Protein AF-A0AAD8CAB3-F1 (afdb_monomer)

Nearest PDB structures (foldseek):
  5cxl-assembly2_B  TM=5.257E-01  e=5.555E+00  Bordetella pertussis Tohama I
  7usl-assembly1_C  TM=2.494E-01  e=9.196E-01  Bordetella pertussis

Organism: Biomphalaria pfeifferi (NCBI:txid112525)

Solvent-accessible surface area (backbone atoms only — not comparable to full-atom values): 9818 Å² total; per-residue (Å²): 144,86,81,69,74,50,71,47,71,60,69,94,72,94,69,89,81,74,92,69,94,78,94,85,92,85,88,88,88,91,77,96,71,87,78,74,88,71,88,72,83,86,81,86,71,64,72,45,78,48,80,45,63,75,43,46,40,39,40,43,39,52,67,30,39,39,37,39,41,35,36,51,24,42,39,40,40,41,36,36,53,21,44,36,40,40,40,35,34,54,23,43,37,40,40,39,33,33,53,23,43,40,40,39,40,36,35,54,25,43,38,40,41,41,34,33,54,22,44,38,40,40,39,34,34,55,24,43,36,41,38,40,35,34,53,22,45,36,40,41,40,38,41,58,27,44,37,41,38,40,37,32,52,24,47,38,39,41,37,24,82,60,32,55,45,41,78,50,74,43,82,50,49,79,48,76,59,56,62,62,86,59,133

Structure (mmCIF, N/CA/C/O backbone):
data_AF-A0AAD8CAB3-F1
#
_entry.id   AF-A0AAD8CAB3-F1
#
loop_
_atom_site.group_PDB
_atom_site.id
_atom_site.type_symbol
_atom_site.label_atom_id
_atom_site.label_alt_id
_atom_site.label_comp_id
_atom_site.label_asym_id
_atom_site.label_entity_id
_atom_site.label_seq_id
_atom_site.pdbx_PDB_ins_code
_atom_site.Cartn_x
_atom_site.Cartn_y
_atom_site.Cartn_z
_atom_site.occupancy
_atom_site.B_iso_or_equiv
_atom_site.auth_seq_id
_atom_site.auth_comp_id
_atom_site.auth_asym_id
_atom_site.auth_atom_id
_atom_site.pdbx_PDB_model_num
ATOM 1 N N . MET A 1 1 ? 30.629 -0.621 6.895 1.00 29.33 1 MET A N 1
ATOM 2 C CA . MET A 1 1 ? 30.670 -0.346 5.445 1.00 29.33 1 MET A CA 1
ATOM 3 C C . MET A 1 1 ? 29.428 -0.968 4.824 1.00 29.33 1 MET A C 1
ATOM 5 O O . MET A 1 1 ? 29.497 -2.106 4.412 1.00 29.33 1 MET A O 1
ATOM 9 N N . PHE A 1 2 ? 28.280 -0.288 4.853 1.00 32.62 2 PHE A N 1
ATOM 10 C CA . PHE A 1 2 ? 27.072 -0.737 4.149 1.00 32.62 2 PHE A CA 1
ATOM 11 C C . PHE A 1 2 ? 26.225 0.487 3.809 1.00 32.62 2 PHE A C 1
ATOM 13 O O . PHE A 1 2 ? 25.630 1.094 4.692 1.00 32.62 2 PHE A O 1
ATOM 20 N N . ALA A 1 3 ? 26.233 0.864 2.536 1.00 29.55 3 ALA A N 1
ATOM 21 C CA . ALA A 1 3 ? 25.241 1.740 1.929 1.00 29.55 3 ALA A CA 1
ATOM 22 C C . ALA A 1 3 ? 25.290 1.492 0.416 1.00 29.55 3 ALA A C 1
ATOM 24 O O . ALA A 1 3 ? 25.923 2.238 -0.324 1.00 29.55 3 ALA A O 1
ATOM 25 N N . CYS A 1 4 ? 24.678 0.398 -0.040 1.00 33.03 4 CYS A N 1
ATOM 26 C CA . CYS A 1 4 ? 24.255 0.307 -1.431 1.00 33.03 4 CYS A CA 1
ATOM 27 C C . CYS A 1 4 ? 22.811 0.815 -1.451 1.00 33.03 4 CYS A C 1
ATOM 29 O O . CYS A 1 4 ? 21.886 0.089 -1.103 1.00 33.03 4 CYS A O 1
ATOM 31 N N . ILE A 1 5 ? 22.639 2.110 -1.713 1.00 40.91 5 ILE A N 1
ATOM 32 C CA . ILE A 1 5 ? 21.331 2.680 -2.032 1.00 40.91 5 ILE A CA 1
ATOM 33 C C . ILE A 1 5 ? 21.137 2.380 -3.515 1.00 40.91 5 ILE A C 1
ATOM 35 O O . ILE A 1 5 ? 21.689 3.079 -4.362 1.00 40.91 5 ILE A O 1
ATOM 39 N N . SER A 1 6 ? 20.419 1.308 -3.843 1.00 49.91 6 SER A N 1
ATOM 40 C CA . SER A 1 6 ? 19.978 1.095 -5.219 1.00 49.91 6 SER A CA 1
ATOM 41 C C . SER A 1 6 ? 18.854 2.091 -5.484 1.00 49.91 6 SER A C 1
ATOM 43 O O . SER A 1 6 ? 17.768 1.975 -4.922 1.00 49.91 6 SER A O 1
ATOM 45 N N . GLN A 1 7 ? 19.127 3.123 -6.280 1.00 45.94 7 GLN A N 1
ATOM 46 C CA . GLN A 1 7 ? 18.103 4.045 -6.754 1.00 45.94 7 GLN A CA 1
ATOM 47 C C . GLN A 1 7 ? 17.696 3.619 -8.163 1.00 45.94 7 GLN A C 1
ATOM 49 O O . GLN A 1 7 ? 18.524 3.609 -9.069 1.00 45.94 7 GLN A O 1
ATOM 54 N N . VAL A 1 8 ? 16.428 3.246 -8.341 1.00 52.44 8 VAL A N 1
ATOM 55 C CA . VAL A 1 8 ? 15.857 2.948 -9.661 1.00 52.44 8 VAL A CA 1
ATOM 56 C C . VAL A 1 8 ? 15.029 4.159 -10.082 1.00 52.44 8 VAL A C 1
ATOM 58 O O . VAL A 1 8 ? 13.942 4.393 -9.551 1.00 52.44 8 VAL A O 1
ATOM 61 N N . SER A 1 9 ? 15.567 4.955 -11.007 1.00 45.44 9 SER A N 1
ATOM 62 C CA . SER A 1 9 ? 14.836 6.027 -11.690 1.00 45.44 9 SER A CA 1
ATOM 63 C C . SER A 1 9 ? 14.457 5.532 -13.079 1.00 45.44 9 SER A C 1
ATOM 65 O O . SER A 1 9 ? 15.323 5.430 -13.943 1.00 45.44 9 SER A O 1
ATOM 67 N N . SER A 1 10 ? 13.184 5.207 -13.305 1.00 46.47 10 SER A N 1
ATOM 68 C CA . SER A 1 10 ? 12.706 4.836 -14.638 1.00 46.47 10 SER A CA 1
ATOM 69 C C . SER A 1 10 ? 12.358 6.102 -15.432 1.00 46.47 10 SER A C 1
ATOM 71 O O . SER A 1 10 ? 11.241 6.610 -15.342 1.00 46.47 10 SER A O 1
ATOM 73 N N . TYR A 1 11 ? 13.319 6.620 -16.196 1.00 42.59 11 TYR A N 1
ATOM 74 C CA . TYR A 1 11 ? 13.064 7.494 -17.344 1.00 42.59 11 TYR A CA 1
ATOM 75 C C . TYR A 1 11 ? 13.620 6.767 -18.568 1.00 42.59 11 TYR A C 1
ATOM 77 O O . TYR A 1 11 ? 14.800 6.438 -18.558 1.00 42.59 11 TYR A O 1
ATOM 85 N N . LEU A 1 12 ? 12.746 6.449 -19.531 1.00 41.62 12 LEU A N 1
ATOM 86 C CA . LEU A 1 12 ? 12.999 5.752 -20.805 1.00 41.62 12 LEU A CA 1
ATOM 87 C C . LEU A 1 12 ? 14.403 5.133 -20.972 1.00 41.62 12 LEU A C 1
ATOM 89 O O . LEU A 1 12 ? 15.330 5.807 -21.409 1.00 41.62 12 LEU A O 1
ATOM 93 N N . ALA A 1 13 ? 14.526 3.836 -20.686 1.00 29.81 13 ALA A N 1
ATOM 94 C CA . ALA A 1 13 ? 15.511 2.932 -21.282 1.00 29.81 13 ALA A CA 1
ATOM 95 C C . ALA A 1 13 ? 15.167 1.496 -20.867 1.00 29.81 13 ALA A C 1
ATOM 97 O O . ALA A 1 13 ? 14.990 1.210 -19.681 1.00 29.81 13 ALA A O 1
ATOM 98 N N . GLU A 1 14 ? 15.068 0.594 -21.841 1.00 36.59 14 GLU A N 1
ATOM 99 C CA . GLU A 1 14 ? 15.038 -0.844 -21.590 1.00 36.59 14 GLU A CA 1
ATOM 100 C C . GLU A 1 14 ? 16.270 -1.244 -20.775 1.00 36.59 14 GLU A C 1
ATOM 102 O O . GLU A 1 14 ? 17.398 -0.929 -21.149 1.00 36.59 14 GLU A O 1
ATOM 107 N N . SER A 1 15 ? 16.072 -1.948 -19.664 1.00 32.03 15 SER A N 1
ATOM 108 C CA . SER A 1 15 ? 17.112 -2.747 -19.018 1.00 32.03 15 SER A CA 1
ATOM 109 C C . SER A 1 15 ? 16.450 -3.714 -18.047 1.00 32.03 15 SER A C 1
ATOM 111 O O . SER A 1 15 ? 15.913 -3.313 -17.015 1.00 32.03 15 SER A O 1
ATOM 113 N N . THR A 1 16 ? 16.514 -5.009 -18.349 1.00 30.28 16 THR A N 1
ATOM 114 C CA . THR A 1 16 ? 16.402 -6.054 -17.330 1.00 30.28 16 THR A CA 1
ATOM 115 C C . THR A 1 16 ? 17.542 -5.848 -16.334 1.00 30.28 16 THR A C 1
ATOM 117 O O . THR A 1 16 ? 18.665 -6.290 -16.567 1.00 30.28 16 THR A O 1
ATOM 120 N N . LEU A 1 17 ? 17.281 -5.127 -15.241 1.00 35.72 17 LEU A N 1
ATOM 121 C CA . LEU A 1 17 ? 18.256 -4.914 -14.176 1.00 35.72 17 LEU A CA 1
ATOM 122 C C . LEU A 1 17 ? 18.298 -6.157 -13.275 1.00 35.72 17 LEU A C 1
ATOM 124 O O . LEU A 1 17 ? 17.762 -6.174 -12.170 1.00 35.72 17 LEU A O 1
ATOM 128 N N . SER A 1 18 ? 18.927 -7.230 -13.747 1.00 31.41 18 SER A N 1
ATOM 129 C CA . SER A 1 18 ? 19.423 -8.280 -12.860 1.00 31.41 18 SER A CA 1
ATOM 130 C C . SER A 1 18 ? 20.692 -7.758 -12.189 1.00 31.41 18 SER A C 1
ATOM 132 O O . SER A 1 18 ? 21.750 -7.714 -12.813 1.00 31.41 18 SER A O 1
ATOM 134 N N . VAL A 1 19 ? 20.603 -7.331 -10.925 1.00 32.97 19 VAL A N 1
ATOM 135 C CA . VAL A 1 19 ? 21.797 -7.058 -10.110 1.00 32.97 19 VAL A CA 1
ATOM 136 C C . VAL A 1 19 ? 22.500 -8.395 -9.871 1.00 32.97 19 VAL A C 1
ATOM 138 O O . VAL A 1 19 ? 22.097 -9.194 -9.031 1.00 32.97 19 VAL A O 1
ATOM 141 N N . SER A 1 20 ? 23.525 -8.675 -10.667 1.00 28.67 20 SER A N 1
ATOM 142 C CA . SER A 1 20 ? 24.460 -9.787 -10.494 1.00 28.67 20 SER A CA 1
ATOM 143 C C . SER A 1 20 ? 25.861 -9.238 -10.750 1.00 28.67 20 SER A C 1
ATOM 145 O O . SER A 1 20 ? 26.112 -8.628 -11.785 1.00 28.67 20 SER A O 1
ATOM 147 N N . GLN A 1 21 ? 26.735 -9.350 -9.751 1.00 29.89 21 GLN A N 1
ATOM 148 C CA . GLN A 1 21 ? 28.127 -8.911 -9.828 1.00 29.89 21 GLN A CA 1
ATOM 149 C C . GLN A 1 21 ? 28.934 -9.946 -10.611 1.00 29.89 21 GLN A C 1
ATOM 151 O O . GLN A 1 21 ? 29.110 -11.047 -10.110 1.00 29.89 21 GLN A O 1
ATOM 156 N N . ASP A 1 22 ? 29.461 -9.570 -11.774 1.00 27.28 22 ASP A N 1
ATOM 157 C CA . ASP A 1 22 ? 30.637 -10.217 -12.366 1.00 27.28 22 ASP A CA 1
ATOM 158 C C . ASP A 1 22 ? 31.463 -9.165 -13.133 1.00 27.28 22 ASP A C 1
ATOM 160 O O . ASP A 1 22 ? 30.906 -8.465 -13.984 1.00 27.28 22 ASP A O 1
ATOM 164 N N . PRO A 1 23 ? 32.766 -8.985 -12.832 1.00 37.22 23 PRO A N 1
ATOM 165 C CA . PRO A 1 23 ? 33.627 -8.047 -13.536 1.00 37.22 23 PRO A CA 1
ATOM 166 C C . PRO A 1 23 ? 34.524 -8.790 -14.532 1.00 37.22 23 PRO A C 1
ATOM 168 O O . PRO A 1 23 ? 35.517 -9.369 -14.115 1.00 37.22 23 PRO A O 1
ATOM 171 N N . ASP A 1 24 ? 34.221 -8.748 -15.832 1.00 33.44 24 ASP A N 1
ATOM 172 C CA . ASP A 1 24 ? 35.263 -8.728 -16.870 1.00 33.44 24 ASP A CA 1
ATOM 173 C C . ASP A 1 24 ? 34.709 -8.524 -18.292 1.00 33.44 24 ASP A C 1
ATOM 175 O O . ASP A 1 24 ? 33.600 -8.943 -18.613 1.00 33.44 24 ASP A O 1
ATOM 179 N N . VAL A 1 25 ? 35.578 -7.962 -19.144 1.00 32.94 25 VAL A N 1
ATOM 180 C CA . VAL A 1 25 ? 35.600 -7.928 -20.627 1.00 32.94 25 VAL A CA 1
ATOM 181 C C . VAL A 1 25 ? 35.474 -6.540 -21.296 1.00 32.94 25 VAL A C 1
ATOM 183 O O . VAL A 1 25 ? 34.584 -5.732 -21.054 1.00 32.94 25 VAL A O 1
ATOM 186 N N . ILE A 1 26 ? 36.466 -6.309 -22.164 1.00 33.41 26 ILE A N 1
ATOM 187 C CA . ILE A 1 26 ? 37.021 -5.088 -22.764 1.00 33.41 26 ILE A CA 1
ATOM 188 C C . ILE A 1 26 ? 36.573 -4.980 -24.239 1.00 33.41 26 ILE A C 1
ATOM 190 O O . ILE A 1 26 ? 36.469 -6.013 -24.895 1.00 33.41 26 ILE A O 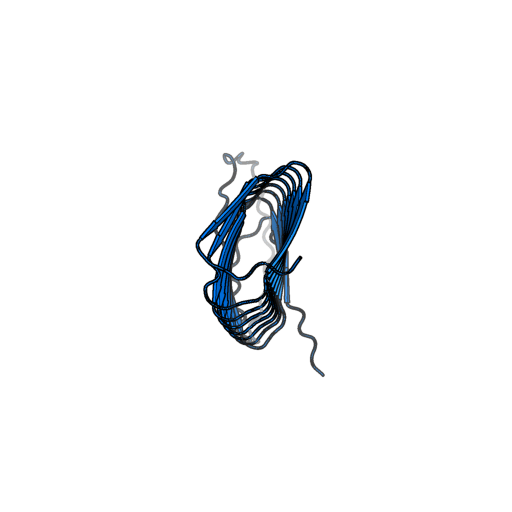1
ATOM 194 N N . GLY A 1 27 ? 36.467 -3.772 -24.819 1.00 28.25 27 GLY A N 1
ATOM 195 C CA . GLY A 1 27 ? 36.694 -3.591 -26.269 1.00 28.25 27 GLY A CA 1
ATOM 196 C C . GLY A 1 27 ? 35.949 -2.436 -26.949 1.00 28.25 27 GLY A C 1
ATOM 197 O O . GLY A 1 27 ? 34.732 -2.357 -26.886 1.00 28.25 27 GLY A O 1
ATOM 198 N N . ALA A 1 28 ? 36.696 -1.558 -27.623 1.00 33.97 28 ALA A N 1
ATOM 199 C CA . ALA A 1 28 ? 36.235 -0.381 -28.363 1.00 33.97 28 ALA A CA 1
ATOM 200 C C . ALA A 1 28 ? 35.937 -0.677 -29.848 1.00 33.97 28 ALA A C 1
ATOM 202 O O . ALA A 1 28 ? 36.659 -1.474 -30.439 1.00 33.97 28 ALA A O 1
ATOM 203 N N . ASP A 1 29 ? 35.004 0.058 -30.473 1.00 29.58 29 ASP A N 1
ATOM 204 C CA . ASP A 1 29 ? 35.100 0.426 -31.898 1.00 29.58 29 ASP A CA 1
ATOM 205 C C . ASP A 1 29 ? 34.312 1.715 -32.225 1.00 29.58 29 ASP A C 1
ATOM 207 O O . ASP A 1 29 ? 33.245 1.975 -31.669 1.00 29.58 29 ASP A O 1
ATOM 211 N N . LYS A 1 30 ? 34.885 2.538 -33.110 1.00 37.38 30 LYS A N 1
ATOM 212 C CA . LYS A 1 30 ? 34.344 3.789 -33.655 1.00 37.38 30 LYS A CA 1
ATOM 213 C C . LYS A 1 30 ? 33.739 3.501 -35.030 1.00 37.38 30 LYS A C 1
ATOM 215 O O . LYS A 1 30 ? 34.476 3.191 -35.959 1.00 37.38 30 LYS A O 1
ATOM 220 N N . GLY A 1 31 ? 32.442 3.739 -35.196 1.00 27.47 31 GLY A N 1
ATOM 221 C CA . GLY A 1 31 ? 31.790 3.758 -36.507 1.00 27.47 31 GLY A CA 1
ATOM 222 C C . GLY A 1 31 ? 30.702 4.824 -36.553 1.00 27.47 31 GLY A C 1
ATOM 223 O O . GLY A 1 31 ? 29.710 4.730 -35.835 1.00 27.47 31 GLY A O 1
ATOM 224 N N . GLU A 1 32 ? 30.900 5.856 -37.372 1.00 33.81 32 GLU A N 1
ATOM 225 C CA . GLU A 1 32 ? 29.870 6.838 -37.711 1.00 33.81 32 GLU A CA 1
ATOM 226 C C . GLU A 1 32 ? 28.764 6.154 -38.524 1.00 33.81 32 GLU A C 1
ATOM 228 O O . GLU A 1 32 ? 29.004 5.669 -39.629 1.00 33.81 32 GLU A O 1
ATOM 233 N N . HIS A 1 33 ? 27.540 6.148 -37.998 1.00 32.06 33 HIS A N 1
ATOM 234 C CA . HIS A 1 33 ? 26.341 5.810 -38.758 1.00 32.06 33 HIS A CA 1
ATOM 235 C C . HIS A 1 33 ? 25.355 6.971 -38.654 1.00 32.06 33 HIS A C 1
ATOM 237 O O . HIS A 1 33 ? 24.785 7.242 -37.601 1.00 32.06 33 HIS A O 1
ATOM 243 N N . THR A 1 34 ? 25.193 7.673 -39.773 1.00 26.77 34 THR A N 1
ATOM 244 C CA . THR A 1 34 ? 24.151 8.666 -40.037 1.00 26.77 34 THR A CA 1
ATOM 245 C C . THR A 1 34 ? 22.784 8.111 -39.640 1.00 26.77 34 THR A C 1
ATOM 247 O O . THR A 1 34 ? 22.280 7.196 -40.291 1.00 26.77 34 THR A O 1
ATOM 250 N N . ILE A 1 35 ? 22.167 8.656 -38.590 1.00 31.95 35 ILE A N 1
ATOM 251 C CA . ILE A 1 35 ? 20.796 8.301 -38.220 1.00 31.95 35 ILE A CA 1
ATOM 252 C C . ILE A 1 35 ? 19.866 9.185 -39.050 1.00 31.95 35 ILE A C 1
ATOM 254 O O . ILE A 1 35 ? 19.676 10.366 -38.778 1.00 31.95 35 ILE A O 1
ATOM 258 N N . THR A 1 36 ? 19.321 8.611 -40.119 1.00 25.73 36 THR A N 1
ATOM 259 C CA . THR A 1 36 ? 18.072 9.076 -40.726 1.00 25.73 36 THR A CA 1
ATOM 260 C C . THR A 1 36 ? 16.998 9.126 -39.644 1.00 25.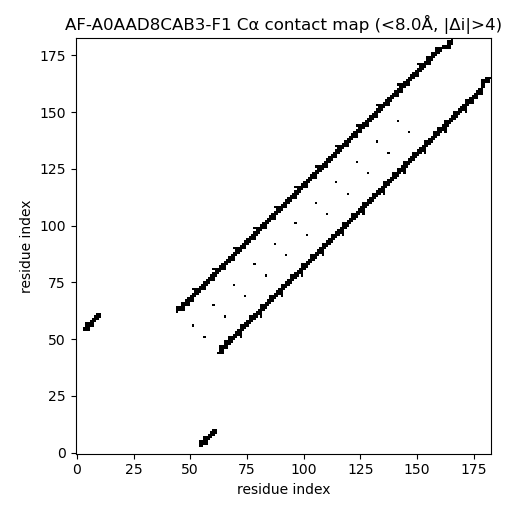73 36 THR A C 1
ATOM 262 O O . THR A 1 36 ? 16.713 8.092 -39.042 1.00 25.73 36 THR A O 1
ATOM 265 N N . GLU A 1 37 ? 16.415 10.304 -39.417 1.00 32.94 37 GLU A N 1
ATOM 266 C CA . GLU A 1 37 ? 15.253 10.537 -38.549 1.00 32.94 37 GLU A CA 1
ATOM 267 C C . GLU A 1 37 ? 14.065 9.688 -39.029 1.00 32.94 37 GLU A C 1
ATOM 269 O O . GLU A 1 37 ? 13.239 10.109 -39.841 1.00 32.94 37 GLU A O 1
ATOM 274 N N . HIS A 1 38 ? 14.019 8.440 -38.571 1.00 31.05 38 HIS A N 1
ATOM 275 C CA . HIS A 1 38 ? 12.884 7.555 -38.742 1.00 31.05 38 HIS A CA 1
ATOM 276 C C . HIS A 1 38 ? 11.932 7.841 -37.584 1.00 31.05 38 HIS A C 1
ATOM 278 O O . HIS A 1 38 ? 12.120 7.356 -36.471 1.00 31.05 38 HIS A O 1
ATOM 284 N N . TRP A 1 39 ? 10.941 8.688 -37.848 1.00 33.03 39 TRP A N 1
ATOM 285 C CA . TRP A 1 39 ? 9.843 8.979 -36.93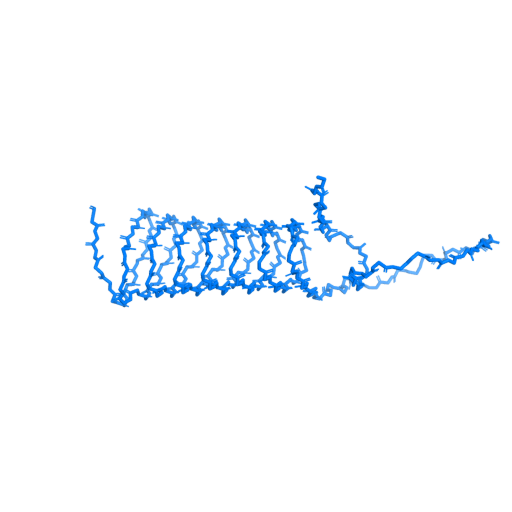0 1.00 33.03 39 TRP A CA 1
ATOM 286 C C . TRP A 1 39 ? 9.079 7.669 -36.649 1.00 33.03 39 TRP A C 1
ATOM 288 O O . TRP A 1 39 ? 8.300 7.209 -37.484 1.00 33.03 39 TRP A O 1
ATOM 298 N N . LEU A 1 40 ? 9.367 7.021 -35.515 1.00 32.62 40 LEU A N 1
ATOM 299 C CA . LEU A 1 40 ? 8.662 5.828 -35.034 1.00 32.62 40 LEU A CA 1
ATOM 300 C C . LE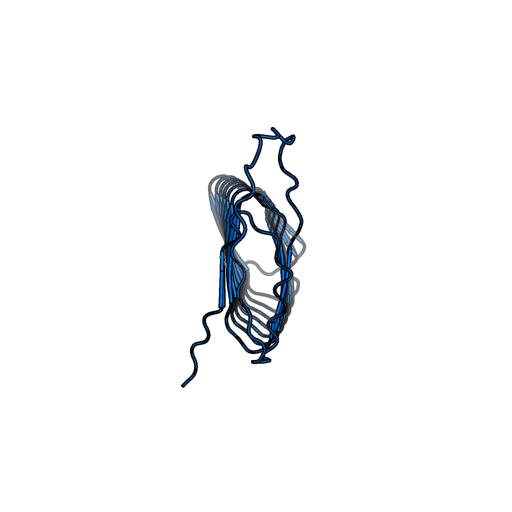U A 1 40 ? 7.403 6.246 -34.244 1.00 32.62 40 LEU A C 1
ATOM 302 O O . LEU A 1 40 ? 7.433 7.275 -33.569 1.00 32.62 40 LEU A O 1
ATOM 306 N N . PRO A 1 41 ? 6.295 5.487 -34.328 1.00 38.38 41 PRO A N 1
ATOM 307 C CA . PRO A 1 41 ? 5.043 5.813 -33.644 1.00 38.38 41 PRO A CA 1
ATOM 308 C C . PRO A 1 41 ? 5.153 5.683 -32.109 1.00 38.38 41 PRO A C 1
ATOM 310 O O . PRO A 1 41 ? 5.980 4.929 -31.605 1.00 38.38 41 PRO A O 1
ATOM 313 N N . GLU A 1 42 ? 4.299 6.432 -31.401 1.00 41.84 42 GLU A N 1
ATOM 314 C CA . GLU A 1 42 ? 4.172 6.577 -29.938 1.00 41.84 42 GLU A CA 1
ATOM 315 C C . GLU A 1 42 ? 4.411 5.309 -29.078 1.00 41.84 42 GLU A C 1
ATOM 317 O O . GLU A 1 42 ? 3.767 4.280 -29.263 1.00 41.84 42 GLU A O 1
ATOM 322 N N . GLU A 1 43 ? 5.279 5.471 -28.066 1.00 45.78 43 GLU A N 1
ATOM 323 C CA . GLU A 1 43 ? 5.168 4.987 -26.671 1.00 45.78 43 GLU A CA 1
ATOM 324 C C . GLU A 1 43 ? 4.783 3.509 -26.418 1.00 45.78 43 GLU A C 1
ATOM 326 O O . GLU A 1 43 ? 3.646 3.173 -26.081 1.00 45.78 43 GLU A O 1
ATOM 331 N N . ALA A 1 44 ? 5.777 2.614 -26.415 1.00 43.41 44 ALA A N 1
ATOM 332 C CA . ALA A 1 44 ? 5.668 1.306 -25.761 1.00 43.41 44 ALA A CA 1
ATOM 333 C C . ALA A 1 44 ? 6.045 1.409 -24.264 1.00 43.41 44 ALA A C 1
ATOM 335 O O . ALA A 1 44 ? 7.188 1.165 -23.876 1.00 43.41 44 ALA A O 1
ATOM 336 N N . LEU A 1 45 ? 5.083 1.762 -23.405 1.00 56.50 45 LEU A N 1
ATOM 337 C CA . LEU A 1 45 ? 5.230 1.736 -21.941 1.00 56.50 45 LEU A CA 1
ATOM 338 C C . LEU A 1 45 ? 5.271 0.280 -21.440 1.00 56.50 45 LEU A C 1
ATOM 340 O O . LEU A 1 45 ? 4.234 -0.359 -21.255 1.00 56.50 45 LEU A O 1
ATOM 344 N N . SER A 1 46 ? 6.469 -0.274 -21.247 1.00 70.75 46 SER A N 1
ATOM 345 C CA . SER A 1 46 ? 6.634 -1.664 -20.796 1.00 70.75 46 SER A CA 1
ATOM 346 C C . SER A 1 46 ? 6.500 -1.799 -19.271 1.00 70.75 46 SER A C 1
ATOM 348 O O . SER A 1 46 ? 7.082 -1.000 -18.534 1.00 70.75 46 SER A O 1
ATOM 350 N N . PRO A 1 47 ? 5.774 -2.813 -18.761 1.00 77.81 47 PRO A N 1
ATOM 351 C CA . PRO A 1 47 ? 5.678 -3.063 -17.326 1.00 77.81 47 PRO A CA 1
ATOM 352 C C . PRO A 1 47 ? 7.024 -3.527 -16.749 1.00 77.81 47 PRO A C 1
ATOM 354 O O . PRO A 1 47 ? 7.692 -4.385 -17.325 1.00 77.81 47 PRO A O 1
ATOM 357 N N . LEU A 1 48 ? 7.394 -3.009 -15.575 1.00 82.75 48 LEU A N 1
ATOM 358 C CA . LEU A 1 48 ? 8.611 -3.394 -14.856 1.00 82.75 48 LEU A CA 1
ATOM 359 C C . LEU A 1 48 ? 8.288 -4.320 -13.677 1.00 82.75 48 LEU A C 1
ATOM 361 O O . LEU A 1 48 ? 7.315 -4.108 -12.953 1.00 82.75 48 LEU A O 1
ATOM 365 N N . THR A 1 49 ? 9.129 -5.333 -13.454 1.00 83.38 49 THR A N 1
ATOM 366 C CA . THR A 1 49 ? 9.081 -6.191 -12.260 1.00 83.38 49 THR A CA 1
ATOM 367 C C . THR A 1 49 ? 10.433 -6.200 -11.558 1.00 83.38 49 THR A C 1
ATOM 369 O O . THR A 1 49 ? 11.451 -6.475 -12.189 1.00 83.38 49 THR A O 1
ATOM 372 N N . THR A 1 50 ? 10.437 -5.940 -10.250 1.00 79.62 50 THR A N 1
ATOM 373 C CA . THR A 1 50 ? 11.655 -5.859 -9.432 1.00 79.62 50 THR A CA 1
ATOM 374 C C . THR A 1 50 ? 11.579 -6.812 -8.244 1.00 79.62 50 THR A C 1
ATOM 376 O O . THR A 1 50 ? 10.578 -6.845 -7.526 1.00 79.62 50 THR A O 1
ATOM 379 N N . HIS A 1 51 ? 12.666 -7.544 -7.994 1.00 80.19 51 HIS A N 1
ATOM 380 C CA . HIS A 1 51 ? 12.849 -8.372 -6.803 1.00 80.19 51 HIS A CA 1
ATOM 381 C C . HIS A 1 51 ? 14.024 -7.842 -5.984 1.00 80.19 51 HIS A C 1
ATOM 383 O O . HIS A 1 51 ? 15.116 -7.665 -6.519 1.00 80.19 51 HIS A O 1
ATOM 389 N N . VAL A 1 52 ? 13.819 -7.616 -4.687 1.00 76.75 52 VAL A N 1
ATOM 390 C CA . VAL A 1 52 ? 14.879 -7.158 -3.779 1.00 76.75 52 VAL A CA 1
ATOM 391 C C . VAL A 1 52 ? 14.935 -8.036 -2.543 1.00 76.75 52 VAL A C 1
ATOM 393 O O . VAL A 1 52 ? 13.911 -8.357 -1.932 1.00 76.75 52 VAL A O 1
ATOM 396 N N . SER A 1 53 ? 16.156 -8.387 -2.152 1.00 79.62 53 SER A N 1
ATOM 397 C CA . SER A 1 53 ? 16.436 -9.038 -0.883 1.00 79.62 53 SER A CA 1
ATOM 398 C C . SER A 1 53 ? 17.660 -8.419 -0.217 1.00 79.62 53 SER A C 1
ATOM 400 O O . SER A 1 53 ? 18.638 -8.095 -0.887 1.00 79.62 53 SER A O 1
ATOM 402 N N . GLN A 1 54 ? 17.605 -8.270 1.105 1.00 73.38 54 GLN A N 1
ATOM 403 C CA . GLN A 1 54 ? 18.680 -7.768 1.977 1.00 73.38 54 GLN A CA 1
ATOM 404 C C . GLN A 1 54 ? 19.250 -6.357 1.704 1.00 73.38 54 GLN A C 1
ATOM 406 O O . GLN A 1 54 ? 20.210 -5.970 2.367 1.00 73.38 54 GLN A O 1
ATOM 411 N N . SER A 1 55 ? 18.716 -5.572 0.763 1.00 72.38 55 SER A N 1
ATOM 412 C CA . SER A 1 55 ? 19.201 -4.222 0.447 1.00 72.38 55 SER A CA 1
ATOM 413 C C . SER A 1 55 ? 18.070 -3.196 0.340 1.00 72.38 55 SER A C 1
ATOM 415 O O . SER A 1 55 ? 17.048 -3.490 -0.272 1.00 72.38 55 SER A O 1
ATOM 417 N N . PRO A 1 56 ? 18.234 -1.978 0.893 1.00 74.25 56 PRO A N 1
ATOM 418 C CA . PRO A 1 56 ? 17.241 -0.917 0.757 1.00 74.25 56 PRO A CA 1
ATOM 419 C C . PRO A 1 56 ? 17.025 -0.541 -0.717 1.00 74.25 56 PRO A C 1
ATOM 421 O O . PRO A 1 56 ? 17.985 -0.461 -1.484 1.00 74.25 56 PRO A O 1
ATOM 424 N N . LEU A 1 57 ? 15.779 -0.243 -1.091 1.00 77.94 57 LEU A N 1
ATOM 425 C CA . LEU A 1 57 ? 15.428 0.224 -2.434 1.00 77.94 57 LEU A CA 1
ATOM 426 C C . LEU A 1 57 ? 14.655 1.546 -2.363 1.00 77.94 57 LEU A C 1
ATOM 428 O O . LEU A 1 57 ? 13.717 1.694 -1.575 1.00 77.94 57 LEU A O 1
ATOM 432 N N . THR A 1 58 ? 15.022 2.480 -3.239 1.00 81.62 58 THR A N 1
ATOM 433 C CA . THR A 1 58 ? 14.225 3.677 -3.526 1.00 81.62 58 THR A CA 1
ATOM 434 C C . THR A 1 58 ? 13.871 3.702 -5.005 1.00 81.62 58 THR A C 1
ATOM 436 O O . THR A 1 58 ? 14.750 3.573 -5.861 1.00 81.62 58 THR A O 1
ATOM 439 N N . THR A 1 59 ? 12.590 3.894 -5.318 1.00 76.75 59 THR A N 1
ATOM 440 C CA . THR A 1 59 ? 12.099 3.867 -6.701 1.00 76.75 59 THR A CA 1
ATOM 441 C C . THR A 1 59 ? 11.241 5.083 -7.024 1.00 76.75 59 THR A C 1
ATOM 443 O O . THR A 1 59 ? 10.368 5.466 -6.242 1.00 76.75 59 THR A O 1
ATOM 446 N N . HIS A 1 60 ? 11.467 5.658 -8.204 1.00 80.19 60 HIS A N 1
ATOM 447 C CA . HIS A 1 60 ? 10.611 6.680 -8.801 1.00 80.19 60 HIS A CA 1
ATOM 448 C C . HIS A 1 60 ? 10.068 6.160 -10.127 1.00 80.19 60 HIS A C 1
ATOM 450 O O . HIS A 1 60 ? 10.855 5.796 -11.001 1.00 80.19 60 HIS A O 1
ATOM 456 N N . VAL A 1 61 ? 8.743 6.144 -10.268 1.00 77.62 61 VAL A N 1
ATOM 457 C CA . VAL A 1 61 ? 8.067 5.654 -11.474 1.00 77.62 61 VAL A CA 1
ATOM 458 C C . VAL A 1 61 ? 7.140 6.719 -12.031 1.00 77.62 61 VAL A C 1
ATOM 460 O O . VAL A 1 61 ? 6.368 7.337 -11.293 1.00 77.62 61 VAL A O 1
ATOM 463 N N . SER A 1 62 ? 7.218 6.897 -13.345 1.00 80.62 62 SER A N 1
ATOM 464 C CA . SER A 1 62 ? 6.345 7.762 -14.128 1.00 80.62 62 SER A CA 1
ATOM 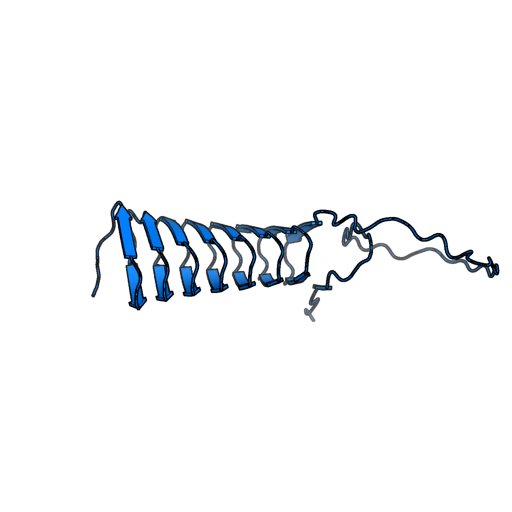465 C C . SER A 1 62 ? 5.887 7.012 -15.377 1.00 80.62 62 SER A C 1
ATOM 467 O O . SER A 1 62 ? 6.693 6.339 -16.016 1.00 80.62 62 SER A O 1
ATOM 469 N N . GLN A 1 63 ? 4.605 7.133 -15.712 1.00 76.69 63 GLN A N 1
ATOM 470 C CA . GLN A 1 63 ? 3.927 6.532 -16.871 1.00 76.69 63 GLN A CA 1
ATOM 471 C C . GLN A 1 63 ? 3.990 5.000 -17.068 1.00 76.69 63 GLN A C 1
ATOM 473 O O . GLN A 1 63 ? 3.362 4.508 -17.993 1.00 76.69 63 GLN A O 1
ATOM 478 N N . SER A 1 64 ? 4.696 4.204 -16.259 1.00 77.38 64 SER A N 1
ATOM 479 C CA . SER A 1 64 ? 4.887 2.760 -16.513 1.00 77.38 64 SER A CA 1
ATOM 480 C C . SER A 1 64 ? 4.448 1.883 -15.338 1.00 77.38 64 SER A C 1
ATOM 482 O O . SER A 1 64 ? 4.858 2.149 -14.211 1.00 77.38 64 SER A O 1
ATOM 484 N N . PRO A 1 65 ? 3.671 0.802 -15.551 1.00 81.88 65 PRO A N 1
ATOM 485 C CA . PRO A 1 65 ? 3.316 -0.131 -14.483 1.00 81.88 65 PRO A CA 1
ATOM 486 C C . PRO A 1 65 ? 4.540 -0.703 -13.759 1.00 81.88 65 PRO A C 1
ATOM 488 O O . PRO A 1 65 ? 5.500 -1.124 -14.407 1.00 81.88 65 PRO A O 1
ATOM 491 N N . LEU A 1 66 ? 4.476 -0.801 -12.429 1.00 85.06 66 LEU A N 1
ATOM 492 C CA . LEU A 1 66 ? 5.518 -1.437 -11.620 1.00 85.06 66 LEU A CA 1
ATOM 493 C C . LEU A 1 66 ? 4.937 -2.547 -10.739 1.00 85.06 66 LEU A C 1
ATOM 495 O O . LEU A 1 66 ? 3.935 -2.360 -10.049 1.00 85.06 66 LEU A O 1
ATOM 499 N N . THR A 1 67 ? 5.621 -3.690 -10.713 1.00 88.00 67 THR A N 1
ATOM 500 C CA . THR A 1 67 ? 5.433 -4.747 -9.715 1.00 88.00 67 THR A CA 1
ATOM 501 C C . THR A 1 67 ? 6.709 -4.921 -8.903 1.00 88.00 67 THR A C 1
ATOM 503 O O . THR A 1 67 ? 7.793 -5.056 -9.465 1.00 88.00 67 THR A O 1
ATOM 506 N N . THR A 1 68 ? 6.607 -4.923 -7.575 1.00 84.19 68 THR A N 1
ATOM 507 C CA . THR A 1 68 ? 7.775 -5.072 -6.697 1.00 84.19 68 THR A CA 1
ATOM 508 C C . THR A 1 68 ? 7.570 -6.169 -5.661 1.00 84.19 68 THR A C 1
ATOM 510 O O . THR A 1 68 ? 6.560 -6.193 -4.960 1.00 84.19 68 THR A O 1
ATOM 513 N N . HIS A 1 69 ? 8.561 -7.047 -5.520 1.00 84.75 69 HIS A N 1
ATOM 514 C CA . HIS A 1 69 ? 8.635 -8.055 -4.467 1.00 84.75 69 HIS A CA 1
ATOM 515 C C . HIS A 1 69 ? 9.843 -7.786 -3.574 1.00 84.75 69 HIS A C 1
ATOM 517 O O . HIS A 1 69 ? 10.981 -7.787 -4.045 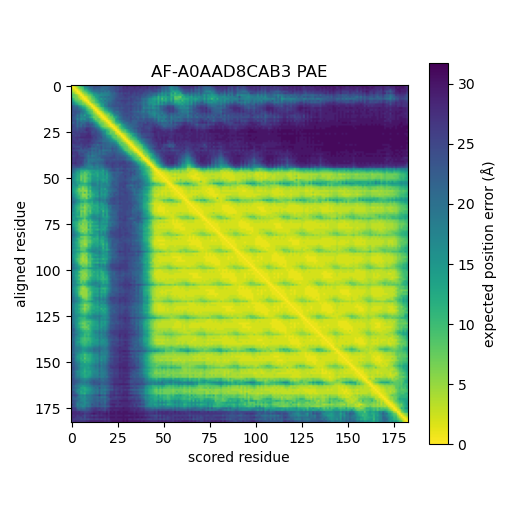1.00 84.75 69 HIS A O 1
ATOM 523 N N . ILE A 1 70 ? 9.605 -7.599 -2.278 1.00 83.56 70 ILE A N 1
ATOM 524 C CA . ILE A 1 70 ? 10.654 -7.290 -1.309 1.00 83.56 70 ILE A CA 1
ATOM 525 C C . ILE A 1 70 ? 10.640 -8.289 -0.157 1.00 83.56 70 ILE A C 1
ATOM 527 O O . ILE A 1 70 ? 9.591 -8.581 0.425 1.00 83.56 70 ILE A O 1
ATOM 531 N N . SER A 1 71 ? 11.829 -8.756 0.213 1.00 84.12 71 SER A N 1
ATOM 532 C CA . SER A 1 71 ? 12.049 -9.569 1.404 1.00 84.12 71 SER A CA 1
ATOM 533 C C . SER A 1 71 ? 13.214 -9.021 2.223 1.00 84.12 71 SER A C 1
ATOM 535 O O . SER A 1 71 ? 14.333 -8.908 1.722 1.00 84.12 71 SER A O 1
ATOM 537 N N . GLN A 1 72 ? 12.961 -8.728 3.498 1.00 80.31 72 GLN A N 1
ATOM 538 C CA . GLN A 1 72 ? 13.967 -8.292 4.476 1.00 80.31 72 GLN A CA 1
ATOM 539 C C . GLN A 1 72 ? 14.755 -7.037 4.035 1.00 80.31 72 GLN A C 1
ATOM 541 O O . GLN A 1 72 ? 15.980 -6.987 4.099 1.00 80.31 72 GLN A O 1
ATOM 546 N N . SER A 1 73 ? 14.071 -6.022 3.503 1.00 75.62 73 SER A N 1
ATOM 547 C CA . SER A 1 73 ? 14.658 -4.796 2.942 1.00 75.62 73 SER A CA 1
ATOM 548 C C . SER A 1 73 ? 13.697 -3.609 2.916 1.00 75.62 73 SER A C 1
ATOM 550 O O . SER A 1 73 ? 12.614 -3.727 2.354 1.00 75.62 73 SER A O 1
ATOM 552 N N . PRO A 1 74 ? 14.045 -2.441 3.474 1.00 79.62 74 PRO A N 1
ATOM 553 C CA . PRO A 1 74 ? 13.151 -1.290 3.436 1.00 79.62 74 PRO A CA 1
ATOM 554 C C . PRO A 1 74 ? 12.930 -0.810 1.990 1.00 79.62 74 PRO A C 1
ATOM 556 O O . PRO A 1 74 ? 13.872 -0.777 1.194 1.00 79.62 74 PRO A O 1
ATOM 559 N N . LEU A 1 75 ? 11.703 -0.397 1.666 1.00 84.69 75 LEU A N 1
ATOM 560 C CA . LEU A 1 75 ? 11.350 0.164 0.359 1.00 84.69 75 LEU A CA 1
ATOM 561 C C . LEU A 1 75 ? 10.721 1.553 0.514 1.00 84.69 75 LEU A C 1
ATOM 563 O O . LEU A 1 75 ? 9.820 1.758 1.327 1.00 84.69 75 LEU A O 1
ATOM 567 N N . THR A 1 76 ? 11.182 2.501 -0.301 1.00 88.50 76 THR A N 1
ATOM 568 C CA . THR A 1 76 ? 10.515 3.791 -0.517 1.00 88.50 76 THR A CA 1
ATOM 569 C C . THR A 1 76 ? 10.154 3.949 -1.986 1.00 88.50 76 THR A C 1
ATOM 571 O O . THR A 1 76 ? 10.991 3.743 -2.864 1.00 88.50 76 THR A O 1
ATOM 574 N N . THR A 1 77 ? 8.913 4.330 -2.277 1.00 85.31 77 THR A N 1
ATOM 575 C CA . THR A 1 77 ? 8.451 4.457 -3.663 1.00 85.31 77 THR A CA 1
ATOM 576 C C . THR A 1 77 ? 7.653 5.734 -3.888 1.00 85.31 77 THR A C 1
ATOM 578 O O . THR A 1 77 ? 6.762 6.068 -3.107 1.00 85.31 77 THR A O 1
ATOM 581 N N . HIS A 1 78 ? 7.952 6.424 -4.987 1.00 86.94 78 HIS A N 1
ATOM 582 C CA . HIS A 1 78 ? 7.194 7.566 -5.487 1.00 86.94 78 HIS A CA 1
ATOM 583 C C . HIS A 1 78 ? 6.634 7.245 -6.868 1.00 86.94 78 HIS A C 1
ATOM 585 O O . HIS A 1 78 ? 7.388 6.929 -7.788 1.00 86.94 78 HIS A O 1
ATOM 591 N N . ILE A 1 79 ? 5.317 7.349 -7.007 1.00 85.62 79 ILE A N 1
ATOM 592 C CA . ILE A 1 79 ? 4.590 6.966 -8.211 1.00 85.62 79 ILE A CA 1
ATOM 593 C C . ILE A 1 79 ? 3.774 8.141 -8.736 1.00 85.62 79 ILE A C 1
ATOM 595 O O . ILE A 1 79 ? 3.006 8.762 -7.993 1.00 85.62 79 ILE A O 1
ATOM 599 N N . PHE A 1 80 ? 3.902 8.392 -10.035 1.00 87.50 80 PHE A N 1
ATOM 600 C CA . PHE A 1 80 ? 3.084 9.345 -10.766 1.00 87.50 80 PHE A CA 1
ATOM 601 C C . PHE A 1 80 ? 2.512 8.699 -12.032 1.00 87.50 80 PHE A C 1
ATOM 603 O O . PHE A 1 80 ? 3.247 8.132 -12.840 1.00 87.50 80 PHE A O 1
ATOM 610 N N . GLN A 1 81 ? 1.192 8.777 -12.197 1.00 85.31 81 GLN A N 1
ATOM 611 C CA . GLN A 1 81 ? 0.462 8.293 -13.378 1.00 85.31 81 GLN A CA 1
ATOM 612 C C . GLN A 1 81 ? 0.828 6.854 -13.820 1.00 85.31 81 GLN A C 1
ATOM 614 O O . GLN A 1 81 ? 0.943 6.569 -15.004 1.00 85.31 81 GLN A O 1
ATOM 619 N N . SER A 1 82 ? 1.051 5.940 -12.869 1.00 82.69 82 SER A N 1
ATOM 620 C CA . SER A 1 82 ? 1.484 4.556 -13.118 1.00 82.69 82 SER A CA 1
ATOM 621 C C . SER A 1 82 ? 0.923 3.559 -12.103 1.00 82.69 82 SER A C 1
ATOM 623 O O . SER A 1 82 ? 1.141 3.738 -10.908 1.00 82.69 82 SER A O 1
ATOM 625 N N . PRO A 1 83 ? 0.250 2.471 -12.506 1.00 87.25 83 PRO A N 1
ATOM 626 C CA . PRO A 1 83 ? -0.213 1.472 -11.547 1.00 87.25 83 PRO A CA 1
ATOM 627 C C . PRO A 1 83 ? 0.966 0.816 -10.804 1.00 87.25 83 PRO A C 1
ATOM 629 O O . PRO A 1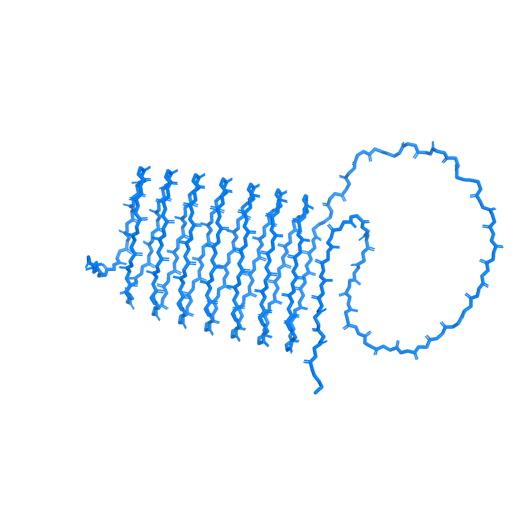 83 ? 1.981 0.481 -11.416 1.00 87.25 83 PRO A O 1
ATOM 632 N N . LEU A 1 84 ? 0.812 0.594 -9.495 1.00 91.31 84 LEU A N 1
ATOM 633 C CA . LEU A 1 84 ? 1.806 -0.091 -8.662 1.00 91.31 84 LEU A CA 1
ATOM 634 C C . LEU A 1 84 ? 1.185 -1.287 -7.931 1.00 91.31 84 LEU A C 1
ATOM 636 O O . LEU A 1 84 ? 0.145 -1.164 -7.282 1.00 91.31 84 LEU A O 1
ATOM 640 N N . THR A 1 85 ? 1.874 -2.426 -7.996 1.00 94.44 85 THR A N 1
ATOM 641 C CA . THR A 1 85 ? 1.621 -3.598 -7.151 1.00 94.44 85 THR A CA 1
ATOM 642 C C . THR A 1 85 ? 2.859 -3.925 -6.328 1.00 94.44 85 THR A C 1
ATOM 644 O O . THR A 1 85 ? 3.950 -4.079 -6.876 1.00 94.44 85 THR A O 1
ATOM 647 N N . THR A 1 86 ? 2.701 -4.075 -5.014 1.00 92.12 86 THR A N 1
ATOM 648 C CA . THR A 1 86 ? 3.830 -4.352 -4.120 1.00 92.12 86 THR A CA 1
ATOM 649 C C . THR A 1 86 ? 3.530 -5.506 -3.170 1.00 92.12 86 THR A C 1
ATOM 651 O O . THR A 1 86 ? 2.502 -5.520 -2.493 1.00 92.12 86 THR A O 1
ATOM 654 N N . HIS A 1 87 ? 4.465 -6.450 -3.071 1.00 92.69 87 HIS A N 1
ATOM 655 C CA . HIS A 1 87 ? 4.460 -7.541 -2.101 1.00 92.69 87 HIS A CA 1
ATOM 656 C C . HIS A 1 87 ? 5.667 -7.419 -1.173 1.00 92.69 87 HIS A C 1
ATOM 658 O O . HIS A 1 87 ? 6.810 -7.473 -1.627 1.00 92.69 87 HIS A O 1
ATOM 664 N N . ILE A 1 88 ? 5.412 -7.295 0.128 1.00 90.06 88 ILE A N 1
ATOM 665 C CA . ILE A 1 88 ? 6.447 -7.114 1.145 1.00 90.06 88 ILE A CA 1
ATOM 666 C C . ILE A 1 88 ? 6.356 -8.195 2.216 1.00 90.06 88 ILE A C 1
ATOM 668 O O . ILE A 1 88 ? 5.289 -8.453 2.779 1.00 90.06 88 ILE A O 1
ATOM 672 N N . SER A 1 89 ? 7.510 -8.760 2.554 1.00 90.69 89 SER A N 1
ATOM 673 C CA . SER A 1 89 ? 7.697 -9.602 3.730 1.00 90.69 89 SER A CA 1
ATOM 674 C C . SER A 1 89 ? 8.814 -9.042 4.608 1.00 90.69 89 SER A C 1
ATOM 676 O O . SER A 1 89 ? 9.910 -8.759 4.119 1.00 90.69 89 SER A O 1
ATOM 678 N N . GLN A 1 90 ? 8.546 -8.901 5.906 1.00 87.81 90 GLN A N 1
ATOM 679 C CA . GLN A 1 90 ? 9.530 -8.556 6.942 1.00 87.81 90 GLN A CA 1
ATOM 680 C C . GLN A 1 90 ? 10.350 -7.277 6.667 1.00 87.81 90 GLN A C 1
ATOM 682 O O . GLN A 1 90 ? 11.542 -7.221 6.964 1.00 87.81 90 GLN A O 1
ATOM 687 N N . SER A 1 91 ? 9.737 -6.252 6.066 1.00 82.94 91 SER A N 1
ATOM 688 C CA . SER A 1 91 ? 10.408 -5.008 5.678 1.00 82.94 91 SER A CA 1
ATOM 689 C C . SER A 1 91 ? 9.525 -3.756 5.685 1.00 82.94 91 SER A C 1
ATOM 691 O O . SER A 1 91 ? 8.435 -3.787 5.124 1.00 82.94 91 SER A O 1
ATOM 693 N N . PRO A 1 92 ? 9.960 -2.620 6.250 1.00 87.88 92 PRO A N 1
ATOM 694 C CA . PRO A 1 92 ? 9.137 -1.414 6.247 1.00 87.88 92 PRO A CA 1
ATOM 695 C C . PRO A 1 92 ? 8.929 -0.877 4.820 1.00 87.88 92 PRO A C 1
ATOM 697 O O . PRO A 1 92 ? 9.850 -0.904 3.999 1.00 87.88 92 PRO A O 1
ATOM 700 N N . LEU A 1 93 ? 7.733 -0.352 4.546 1.00 92.38 93 LEU A N 1
ATOM 701 C CA . LEU A 1 93 ? 7.380 0.256 3.261 1.00 92.38 93 LEU A CA 1
ATOM 702 C C . LEU A 1 93 ? 6.818 1.670 3.452 1.00 92.38 93 LEU A C 1
ATOM 704 O O . LEU A 1 93 ? 5.897 1.882 4.242 1.00 92.38 93 LEU A O 1
ATOM 708 N N . THR A 1 94 ? 7.336 2.608 2.660 1.00 95.69 94 THR A N 1
ATOM 709 C CA . THR A 1 94 ? 6.776 3.951 2.486 1.00 95.69 94 THR A CA 1
ATOM 710 C C . THR A 1 94 ? 6.421 4.176 1.021 1.00 95.69 94 THR A C 1
ATOM 712 O O . THR A 1 94 ? 7.253 3.978 0.135 1.00 95.69 94 THR A O 1
ATOM 715 N N . THR A 1 95 ? 5.197 4.617 0.740 1.00 93.62 95 THR A N 1
ATOM 716 C CA . THR A 1 95 ? 4.760 4.872 -0.639 1.00 93.62 95 THR A CA 1
ATOM 717 C C . THR A 1 95 ? 4.021 6.198 -0.769 1.00 93.62 95 THR A C 1
ATOM 719 O O . THR A 1 95 ? 3.121 6.506 0.012 1.00 93.62 95 THR A O 1
ATOM 722 N N . HIS A 1 96 ? 4.382 6.968 -1.794 1.00 94.56 96 HIS A N 1
ATOM 723 C CA . HIS A 1 96 ? 3.689 8.179 -2.215 1.00 94.56 96 HIS A CA 1
ATOM 724 C C . HIS A 1 96 ? 3.143 7.984 -3.624 1.00 94.56 96 HIS A C 1
ATOM 726 O O . HIS A 1 96 ? 3.904 7.699 -4.548 1.00 94.56 96 HIS A O 1
ATOM 732 N N . VAL A 1 97 ? 1.835 8.160 -3.791 1.00 91.88 97 VAL A N 1
ATOM 733 C CA . VAL A 1 97 ? 1.152 7.941 -5.066 1.00 91.88 97 VAL A CA 1
ATOM 734 C C . VAL A 1 97 ? 0.292 9.137 -5.430 1.00 91.88 97 VAL A C 1
ATOM 736 O O . VAL A 1 97 ? -0.483 9.646 -4.617 1.00 91.88 97 VAL A O 1
ATOM 739 N N . SER A 1 98 ? 0.409 9.555 -6.684 1.00 92.06 98 SER A N 1
ATOM 740 C CA . SER A 1 98 ? -0.459 10.552 -7.292 1.00 92.06 98 SER A CA 1
ATOM 741 C C . SER A 1 98 ? -1.008 10.025 -8.613 1.00 92.06 98 SER A C 1
ATOM 743 O O . SER A 1 98 ? -0.256 9.522 -9.451 1.00 92.06 98 SER A O 1
ATOM 745 N N . GLN A 1 99 ? -2.322 10.146 -8.792 1.00 90.06 99 GLN A N 1
ATOM 746 C CA . GLN A 1 99 ? -3.044 9.808 -10.025 1.00 90.06 99 GLN A CA 1
ATOM 747 C C . GLN A 1 99 ? -2.797 8.379 -10.547 1.00 90.06 99 GLN A C 1
ATOM 749 O O . GLN A 1 99 ? -2.728 8.158 -11.752 1.00 90.06 99 GLN A O 1
ATOM 754 N N . SER A 1 100 ? -2.619 7.404 -9.650 1.00 88.19 100 SER A N 1
ATOM 755 C CA . SER A 1 100 ? -2.307 6.017 -10.000 1.00 88.19 100 SER A CA 1
ATOM 756 C C . SER A 1 100 ? -2.859 4.970 -9.029 1.00 88.19 100 SER A C 1
ATOM 758 O O . SER A 1 100 ? -2.683 5.115 -7.821 1.00 88.19 100 SER A O 1
ATOM 760 N N . PRO A 1 101 ? -3.484 3.881 -9.498 1.00 91.31 101 PRO A N 1
ATOM 761 C CA . PRO A 1 101 ? -3.971 2.840 -8.599 1.00 91.31 101 PRO A CA 1
ATOM 762 C C . PRO A 1 101 ? -2.808 2.143 -7.872 1.00 91.31 101 PRO A C 1
ATOM 764 O O . PRO A 1 101 ? -1.766 1.866 -8.471 1.00 91.31 101 PRO A O 1
ATOM 767 N N . LEU A 1 102 ? -3.012 1.824 -6.592 1.00 95.12 102 LEU A N 1
ATOM 768 C CA . LEU A 1 102 ? -2.044 1.105 -5.763 1.00 95.12 102 LEU A CA 1
ATOM 769 C C . LEU A 1 102 ? -2.675 -0.138 -5.130 1.00 95.12 102 LEU A C 1
ATOM 771 O O . LEU A 1 102 ? -3.732 -0.057 -4.501 1.00 95.12 102 LEU A O 1
ATOM 775 N N . THR A 1 103 ? -1.985 -1.272 -5.259 1.00 97.31 103 THR A N 1
ATOM 776 C CA . THR A 1 103 ? -2.272 -2.506 -4.518 1.00 97.31 103 THR A CA 1
ATOM 777 C C . THR A 1 103 ? -1.055 -2.934 -3.708 1.00 97.31 103 THR A C 1
ATOM 779 O O . THR A 1 103 ? 0.033 -3.107 -4.259 1.00 97.31 103 THR A O 1
ATOM 782 N N . THR A 1 104 ? -1.238 -3.154 -2.406 1.00 95.50 104 THR A N 1
ATOM 783 C CA . THR A 1 104 ? -0.140 -3.540 -1.513 1.00 95.50 104 THR A CA 1
ATOM 784 C C . THR A 1 104 ? -0.513 -4.737 -0.646 1.00 95.50 104 THR A C 1
ATOM 786 O O . THR A 1 104 ? -1.545 -4.742 0.027 1.00 95.50 104 THR A O 1
ATOM 789 N N . HIS A 1 105 ? 0.372 -5.732 -0.606 1.00 95.81 105 HIS A N 1
ATOM 790 C CA . HIS A 1 105 ? 0.308 -6.874 0.302 1.00 95.81 105 HIS A CA 1
ATOM 791 C C . HIS A 1 105 ? 1.512 -6.859 1.242 1.00 95.81 105 HIS A C 1
ATOM 793 O O . HIS A 1 105 ? 2.655 -6.902 0.786 1.00 95.81 105 HIS A O 1
ATOM 799 N N . VAL A 1 106 ? 1.261 -6.833 2.551 1.00 92.19 106 VAL A N 1
ATOM 800 C CA . VAL A 1 106 ? 2.313 -6.773 3.573 1.00 92.19 106 VAL A CA 1
ATOM 801 C C . VAL A 1 106 ? 2.122 -7.846 4.634 1.00 92.19 106 VAL A C 1
ATOM 803 O O . VAL A 1 106 ? 1.037 -8.016 5.192 1.00 92.19 106 VAL A O 1
ATOM 806 N N . SER A 1 107 ? 3.213 -8.539 4.949 1.00 92.31 107 SER A N 1
ATOM 807 C CA . SER A 1 107 ? 3.308 -9.459 6.079 1.00 92.31 107 SER A CA 1
ATOM 808 C C . SER A 1 107 ? 4.435 -9.029 7.014 1.00 92.31 107 SER A C 1
ATOM 810 O O . SER A 1 107 ? 5.563 -8.813 6.566 1.00 92.31 107 SER A O 1
ATOM 812 N N . GLN A 1 108 ? 4.141 -8.914 8.311 1.00 88.69 108 GLN A N 1
ATOM 813 C CA . GLN A 1 108 ? 5.120 -8.664 9.383 1.00 88.69 108 GLN A CA 1
ATOM 814 C C . GLN A 1 108 ? 5.995 -7.411 9.186 1.00 88.69 108 GLN A C 1
ATOM 816 O O . GLN A 1 108 ? 7.183 -7.415 9.507 1.00 88.69 108 GLN A O 1
ATOM 821 N N . SER A 1 109 ? 5.437 -6.340 8.618 1.00 87.62 109 SER A N 1
ATOM 822 C CA . SER A 1 109 ? 6.159 -5.106 8.319 1.00 87.62 109 SER A CA 1
ATOM 823 C C . SER A 1 109 ? 5.324 -3.823 8.365 1.00 87.62 109 SER A C 1
ATOM 825 O O . SER A 1 109 ? 4.230 -3.792 7.808 1.00 87.62 109 SER A O 1
ATOM 827 N N . PRO A 1 110 ? 5.812 -2.730 8.974 1.00 90.62 110 PRO A N 1
ATOM 828 C CA . PRO A 1 110 ? 5.057 -1.483 9.026 1.00 90.62 110 PRO A CA 1
ATOM 829 C C . PRO A 1 110 ? 4.877 -0.877 7.625 1.00 90.62 110 PRO A C 1
ATOM 831 O O . PRO A 1 110 ? 5.799 -0.908 6.805 1.00 90.62 110 PRO A O 1
ATOM 834 N N . LEU A 1 111 ? 3.706 -0.289 7.376 1.00 94.50 111 LEU A N 1
ATOM 835 C CA . LEU A 1 111 ? 3.367 0.360 6.109 1.00 94.50 111 LEU A CA 1
ATOM 836 C C . LEU A 1 111 ? 2.882 1.796 6.332 1.00 94.50 111 LEU A C 1
ATOM 838 O O . LEU A 1 111 ? 1.943 2.027 7.093 1.00 94.50 111 LEU A O 1
ATOM 842 N N . THR A 1 112 ? 3.477 2.738 5.599 1.00 97.12 112 THR A N 1
ATOM 843 C CA . THR A 1 112 ? 3.010 4.125 5.484 1.00 97.12 112 THR A CA 1
ATOM 844 C C . THR A 1 112 ? 2.679 4.444 4.032 1.00 97.12 112 THR A C 1
ATOM 846 O O . THR A 1 112 ? 3.526 4.297 3.153 1.00 97.12 112 THR A O 1
ATOM 849 N N . THR A 1 113 ? 1.457 4.904 3.764 1.00 95.94 113 THR A N 1
ATOM 850 C CA . THR A 1 113 ? 1.027 5.251 2.400 1.00 95.94 113 THR A CA 1
ATOM 851 C C . THR A 1 113 ? 0.382 6.633 2.339 1.00 95.94 113 THR A C 1
ATOM 853 O O . THR A 1 113 ? -0.490 6.961 3.143 1.00 95.94 113 THR A O 1
ATOM 856 N N . HIS A 1 114 ? 0.773 7.427 1.345 1.00 96.88 114 HIS A N 1
ATOM 857 C CA . HIS A 1 114 ? 0.133 8.689 0.984 1.00 96.88 114 HIS A CA 1
ATOM 858 C C . HIS A 1 114 ? -0.418 8.596 -0.436 1.00 96.88 114 HIS A C 1
ATOM 860 O O . HIS A 1 114 ? 0.344 8.357 -1.372 1.00 96.88 114 HIS A O 1
ATOM 866 N N . VAL A 1 115 ? -1.724 8.811 -0.601 1.00 94.06 115 VAL A N 1
ATOM 867 C CA . VAL A 1 115 ? -2.397 8.715 -1.900 1.00 94.06 115 VAL A CA 1
ATOM 868 C C . VAL A 1 115 ? -3.237 9.953 -2.180 1.00 94.06 115 VAL A C 1
ATOM 870 O O . VAL A 1 115 ? -4.015 10.409 -1.339 1.00 94.06 115 VAL A O 1
ATOM 873 N N . SER A 1 116 ? -3.096 10.479 -3.392 1.00 94.56 116 SER A N 1
ATOM 874 C CA . SER A 1 116 ? -3.922 11.557 -3.924 1.00 94.56 116 SER A CA 1
ATOM 875 C C . SER A 1 116 ? -4.530 11.141 -5.258 1.00 94.56 116 SER A C 1
ATOM 877 O O . SER A 1 116 ? -3.813 10.671 -6.142 1.00 94.56 116 SER A O 1
ATOM 879 N N . GLN A 1 117 ? -5.839 11.339 -5.417 1.00 92.19 117 GLN A N 1
ATOM 880 C CA . GLN A 1 117 ? -6.580 11.119 -6.668 1.00 92.19 117 GLN A CA 1
ATOM 881 C C . GLN A 1 117 ? -6.423 9.710 -7.272 1.00 92.19 117 GLN A C 1
ATOM 883 O O . GLN A 1 117 ? -6.347 9.559 -8.489 1.00 92.19 117 GLN A O 1
ATOM 888 N N . SER A 1 118 ? -6.318 8.672 -6.435 1.00 90.06 118 SER A N 1
ATOM 889 C CA . SER A 1 118 ? -6.077 7.300 -6.886 1.00 90.06 118 SER A CA 1
ATOM 890 C C . SER A 1 118 ? -6.582 6.194 -5.955 1.00 90.06 118 SER A C 1
ATOM 892 O O . SER A 1 118 ? -6.346 6.261 -4.752 1.00 90.06 118 SER A O 1
ATOM 894 N N . PRO A 1 119 ? -7.223 5.132 -6.466 1.00 91.50 119 PRO A N 1
ATOM 895 C CA . PRO A 1 119 ? -7.718 4.059 -5.610 1.00 91.50 119 PRO A CA 1
ATOM 896 C C . PRO A 1 119 ? -6.570 3.329 -4.893 1.00 91.50 119 PRO A C 1
ATOM 898 O O . PRO A 1 119 ? -5.531 3.048 -5.496 1.00 91.50 119 PRO A O 1
ATOM 901 N N . LEU A 1 120 ? -6.790 2.983 -3.621 1.00 95.19 120 LEU A N 1
ATOM 902 C CA . LEU A 1 120 ? -5.861 2.197 -2.809 1.00 95.19 120 LEU A CA 1
ATOM 903 C C . LEU A 1 120 ? -6.525 0.917 -2.295 1.00 95.19 120 LEU A C 1
ATOM 905 O O . LEU A 1 120 ? -7.586 0.970 -1.671 1.00 95.19 120 LEU A O 1
ATOM 909 N N . THR A 1 121 ? -5.856 -0.216 -2.508 1.00 96.75 121 THR A N 1
ATOM 910 C CA . THR A 1 121 ? -6.186 -1.500 -1.879 1.00 96.75 121 THR A CA 1
ATOM 911 C C . THR A 1 121 ? -5.000 -2.014 -1.076 1.00 96.75 121 THR A C 1
ATOM 913 O O . THR A 1 121 ? -3.903 -2.174 -1.612 1.00 96.75 121 THR A O 1
ATOM 916 N N . THR A 1 122 ? -5.225 -2.321 0.200 1.00 94.75 122 THR A N 1
ATOM 917 C CA . THR A 1 122 ? -4.163 -2.787 1.095 1.00 94.75 122 THR A CA 1
ATOM 918 C C . THR A 1 122 ? -4.585 -4.029 1.870 1.00 94.75 122 THR A C 1
ATOM 920 O O . THR A 1 122 ? -5.634 -4.057 2.515 1.00 94.75 122 THR A O 1
ATOM 923 N N . HIS A 1 123 ? -3.720 -5.041 1.868 1.00 94.25 123 HIS A N 1
ATOM 924 C CA . HIS A 1 123 ? -3.824 -6.228 2.710 1.00 94.25 123 HIS A CA 1
ATOM 925 C C . HIS A 1 123 ? -2.628 -6.295 3.658 1.00 94.25 123 HIS A C 1
ATOM 927 O O . HIS A 1 123 ? -1.486 -6.374 3.205 1.00 94.25 123 HIS A O 1
ATOM 933 N N . VAL A 1 124 ? -2.884 -6.298 4.966 1.00 90.50 124 VAL A N 1
ATOM 934 C CA . VAL A 1 124 ? -1.838 -6.364 5.994 1.00 90.50 124 VAL A CA 1
ATOM 935 C C . VAL A 1 124 ? -2.111 -7.483 6.987 1.00 90.50 124 VAL A C 1
ATOM 937 O O . VAL A 1 124 ? -3.221 -7.636 7.500 1.00 90.50 124 VAL A O 1
ATOM 940 N N . SER A 1 125 ? -1.066 -8.243 7.295 1.00 90.38 125 SER A N 1
ATOM 941 C CA . SER A 1 125 ? -1.052 -9.217 8.382 1.00 90.38 125 SER A CA 1
ATOM 942 C C . SER A 1 125 ? 0.050 -8.868 9.380 1.00 90.38 125 SER A C 1
ATOM 944 O O . SER A 1 125 ? 1.200 -8.669 8.985 1.00 90.38 125 SER A O 1
ATOM 946 N N . GLN A 1 126 ? -0.286 -8.804 10.670 1.00 86.56 126 GLN A N 1
ATOM 947 C CA . GLN A 1 126 ? 0.668 -8.667 11.783 1.00 86.56 126 GLN A CA 1
ATOM 948 C C . GLN A 1 126 ? 1.599 -7.440 11.699 1.00 86.56 126 GLN A C 1
ATOM 950 O O . GLN A 1 126 ? 2.767 -7.514 12.074 1.00 86.56 126 GLN A O 1
ATOM 955 N N . SER A 1 127 ? 1.111 -6.309 11.179 1.00 86.38 127 SER A N 1
ATOM 956 C CA . SER A 1 127 ? 1.896 -5.086 11.014 1.00 86.38 127 SER A CA 1
ATOM 957 C C . SER A 1 127 ? 1.099 -3.780 11.080 1.00 86.38 127 SER A C 1
ATOM 959 O O . SER A 1 127 ? 0.011 -3.711 10.514 1.00 86.38 127 SER A O 1
ATOM 961 N N . PRO A 1 128 ? 1.624 -2.716 11.712 1.00 89.44 128 PRO A N 1
ATOM 962 C CA . PRO A 1 128 ? 0.922 -1.439 11.773 1.00 89.44 128 PRO A CA 1
ATOM 963 C C . PRO A 1 128 ? 0.776 -0.811 10.378 1.00 89.44 128 PRO A C 1
ATOM 965 O O . PRO A 1 128 ? 1.701 -0.869 9.562 1.00 89.44 128 PRO A O 1
ATOM 968 N N . LEU A 1 129 ? -0.370 -0.175 10.135 1.00 92.75 129 LEU A N 1
ATOM 969 C CA . LEU A 1 129 ? -0.671 0.539 8.895 1.00 92.75 129 LEU A CA 1
ATOM 970 C C . LEU A 1 129 ? -1.056 1.992 9.188 1.00 92.75 129 LEU A C 1
ATOM 972 O O . LEU A 1 129 ? -1.993 2.248 9.941 1.00 92.75 129 LEU A O 1
ATOM 976 N N . THR A 1 130 ? -0.377 2.927 8.526 1.00 95.69 130 THR A N 1
ATOM 977 C CA . THR A 1 130 ? -0.730 4.349 8.492 1.00 95.69 130 THR A CA 1
ATOM 978 C C . THR A 1 130 ? -1.034 4.768 7.060 1.00 95.69 130 THR A C 1
ATOM 980 O O . THR A 1 130 ? -0.211 4.580 6.164 1.00 95.69 130 THR A O 1
ATOM 983 N N . THR A 1 131 ? -2.206 5.353 6.823 1.00 94.38 131 THR A N 1
ATOM 984 C CA . THR A 1 131 ? -2.607 5.790 5.479 1.00 94.38 131 THR A CA 1
ATOM 985 C C . THR A 1 131 ? -3.177 7.205 5.486 1.00 94.38 131 THR A C 1
ATOM 987 O O . THR A 1 131 ? -4.037 7.535 6.300 1.00 94.38 131 THR A O 1
ATOM 990 N N . HIS A 1 132 ? -2.745 8.029 4.535 1.00 95.75 132 HIS A N 1
ATOM 991 C CA . HIS A 1 132 ? -3.339 9.327 4.230 1.00 95.75 132 HIS A CA 1
ATOM 992 C C . HIS A 1 132 ? -3.904 9.313 2.810 1.00 95.75 132 HIS A C 1
ATOM 994 O O . HIS A 1 132 ? -3.159 9.079 1.859 1.00 95.75 132 HIS A O 1
ATOM 1000 N N . VAL A 1 133 ? -5.200 9.587 2.662 1.00 92.00 133 VAL A N 1
ATOM 1001 C CA . VAL A 1 133 ? -5.892 9.565 1.369 1.00 92.00 133 VAL A CA 1
ATOM 1002 C C . VAL A 1 133 ? -6.662 10.858 1.131 1.00 92.00 133 VAL A C 1
ATOM 1004 O O . VAL A 1 133 ? -7.403 11.337 1.990 1.00 92.00 133 VAL A O 1
ATOM 1007 N N . SER A 1 134 ? -6.508 11.416 -0.066 1.00 93.44 134 SER A N 1
ATOM 1008 C CA . SER A 1 134 ? -7.286 12.557 -0.544 1.00 93.44 134 SER A CA 1
ATOM 1009 C C . SER A 1 134 ? -7.935 12.223 -1.881 1.00 93.44 134 SER A C 1
ATOM 1011 O O . SER A 1 134 ? -7.247 11.777 -2.799 1.00 93.44 134 SER A O 1
ATOM 1013 N N . GLN A 1 135 ? -9.242 12.460 -2.007 1.00 91.31 135 GLN A N 1
ATOM 1014 C CA . GLN A 1 135 ? -10.003 12.304 -3.256 1.00 91.31 135 GLN A CA 1
ATOM 1015 C C . GLN A 1 135 ? -9.880 10.912 -3.898 1.00 91.31 135 GLN A C 1
ATOM 1017 O O . GLN A 1 135 ? -9.780 10.796 -5.118 1.00 91.31 135 GLN A O 1
ATOM 1022 N N . SER A 1 136 ? -9.822 9.850 -3.089 1.00 90.06 136 SER A N 1
ATOM 1023 C CA . SER A 1 136 ? -9.614 8.497 -3.596 1.00 90.06 136 SER A CA 1
ATOM 1024 C C . SER A 1 136 ? -10.198 7.375 -2.743 1.00 90.06 136 SER A C 1
ATOM 1026 O O . SER A 1 136 ? -9.989 7.367 -1.535 1.00 90.06 136 SER A O 1
ATOM 1028 N N . PRO A 1 137 ? -10.857 6.368 -3.337 1.00 88.69 137 PRO A N 1
ATOM 1029 C CA . PRO A 1 137 ? -11.403 5.258 -2.566 1.00 88.69 137 PRO A CA 1
ATOM 1030 C C . PRO A 1 137 ? -10.297 4.434 -1.891 1.00 88.69 137 PRO A C 1
ATOM 1032 O O . PRO A 1 137 ? -9.253 4.169 -2.492 1.00 88.69 137 PRO A O 1
ATOM 1035 N N . LEU A 1 138 ? -10.562 3.995 -0.659 1.00 91.31 138 LEU A N 1
ATOM 1036 C CA . LEU A 1 138 ? -9.671 3.147 0.129 1.00 91.31 138 LEU A CA 1
ATOM 1037 C C . LEU A 1 138 ? -10.364 1.844 0.537 1.00 91.31 138 LEU A C 1
ATOM 1039 O O . LEU A 1 138 ? -11.418 1.874 1.170 1.00 91.31 138 LEU A O 1
ATOM 1043 N N . THR A 1 139 ? -9.732 0.710 0.231 1.00 92.88 139 THR A N 1
ATOM 1044 C CA . THR A 1 139 ? -10.104 -0.617 0.739 1.00 92.88 139 THR A CA 1
ATOM 1045 C C . THR A 1 139 ? -8.954 -1.223 1.532 1.00 92.88 139 THR A C 1
ATOM 1047 O O . THR A 1 139 ? -7.847 -1.369 1.016 1.00 92.88 139 THR A O 1
ATOM 1050 N N . THR A 1 140 ? -9.221 -1.617 2.776 1.00 90.38 140 THR A N 1
ATOM 1051 C CA . THR A 1 140 ? -8.192 -2.129 3.683 1.00 90.38 140 THR A CA 1
ATOM 1052 C C . THR A 1 140 ? -8.648 -3.396 4.403 1.00 90.38 140 THR A C 1
ATOM 1054 O O . THR A 1 140 ? -9.683 -3.421 5.070 1.00 90.38 140 THR A O 1
ATOM 1057 N N . HIS A 1 141 ? -7.821 -4.436 4.331 1.00 90.50 141 HIS A N 1
ATOM 1058 C CA . HIS A 1 141 ? -7.969 -5.676 5.089 1.00 90.50 141 HIS A CA 1
ATOM 1059 C C . HIS A 1 141 ? -6.781 -5.833 6.035 1.00 90.50 141 HIS A C 1
ATOM 1061 O O . HIS A 1 141 ? -5.652 -6.000 5.577 1.00 90.50 141 HIS A O 1
ATOM 1067 N N . VAL A 1 142 ? -7.023 -5.794 7.346 1.00 85.75 142 VAL A N 1
ATOM 1068 C CA . VAL A 1 142 ? -5.955 -5.872 8.356 1.00 85.75 142 VAL A CA 1
ATOM 1069 C C . VAL A 1 142 ? -6.255 -6.992 9.337 1.00 85.75 142 VAL A C 1
ATOM 1071 O O . VAL A 1 142 ? -7.347 -7.063 9.889 1.00 85.75 142 VAL A O 1
ATOM 1074 N N . SER A 1 143 ? -5.276 -7.863 9.571 1.00 85.50 143 SER A N 1
ATOM 1075 C CA . SER A 1 143 ? -5.352 -8.922 10.580 1.00 85.50 143 SER A CA 1
ATOM 1076 C C . SER A 1 143 ? -4.312 -8.699 11.673 1.00 85.50 143 SER A C 1
ATOM 1078 O O . SER A 1 143 ? -3.114 -8.716 11.397 1.00 85.50 143 SER A O 1
ATOM 1080 N N . GLN A 1 144 ? -4.771 -8.564 12.923 1.00 80.69 144 GLN A N 1
ATOM 1081 C CA . GLN A 1 144 ? -3.929 -8.496 14.129 1.00 80.69 144 GLN A CA 1
ATOM 1082 C C . GLN A 1 144 ? -2.944 -7.313 14.138 1.00 80.69 144 GLN A C 1
ATOM 1084 O O . GLN A 1 144 ? -1.756 -7.486 14.410 1.00 80.69 144 GLN A O 1
ATOM 1089 N N . SER A 1 145 ? -3.373 -6.107 13.752 1.00 80.38 145 SER A N 1
ATOM 1090 C CA . SER A 1 145 ? -2.486 -4.941 13.664 1.00 80.38 145 SER A CA 1
ATOM 1091 C C . SER A 1 145 ? -3.192 -3.588 13.725 1.00 80.38 145 SER A C 1
ATOM 1093 O O . SER A 1 145 ? -4.256 -3.443 13.132 1.00 80.38 145 SER A O 1
ATOM 1095 N N . PRO A 1 146 ? -2.614 -2.571 14.385 1.00 84.62 146 PRO A N 1
ATOM 1096 C CA . PRO A 1 146 ? -3.251 -1.263 14.473 1.00 84.62 146 PRO A CA 1
ATOM 1097 C C . PRO A 1 146 ? -3.337 -0.583 13.099 1.00 84.62 146 PRO A C 1
ATOM 1099 O O . PRO A 1 146 ? -2.388 -0.633 12.311 1.00 84.62 146 PRO A O 1
ATOM 1102 N N . LEU A 1 147 ? -4.467 0.080 12.847 1.00 88.25 147 LEU A N 1
ATOM 1103 C CA . LEU A 1 147 ? -4.715 0.885 11.654 1.00 88.25 147 LEU A CA 1
ATOM 1104 C C . LEU A 1 147 ? -4.980 2.346 12.029 1.00 88.25 147 LEU A C 1
ATOM 1106 O O . LEU A 1 147 ? -5.938 2.637 12.741 1.00 88.25 147 LEU A O 1
ATOM 1110 N N . THR A 1 148 ? -4.200 3.257 11.451 1.00 91.12 148 THR A N 1
ATOM 1111 C CA . THR A 1 148 ? -4.443 4.703 11.482 1.00 91.12 148 THR A CA 1
ATOM 1112 C C . THR A 1 148 ? -4.709 5.207 10.071 1.00 91.12 148 THR A C 1
ATOM 1114 O O . THR A 1 148 ? -3.888 5.024 9.171 1.00 91.12 148 THR A O 1
ATOM 1117 N N . THR A 1 149 ? -5.848 5.862 9.856 1.00 89.56 149 THR A N 1
ATOM 1118 C CA . THR A 1 149 ? -6.225 6.366 8.531 1.00 89.56 149 THR A CA 1
ATOM 1119 C C . THR A 1 149 ? -6.734 7.802 8.589 1.00 89.56 149 THR A C 1
ATOM 1121 O O . THR A 1 149 ? -7.625 8.120 9.371 1.00 89.56 149 THR A O 1
ATOM 1124 N N . HIS A 1 150 ? -6.216 8.666 7.719 1.00 91.44 150 HIS A N 1
ATOM 1125 C CA . HIS A 1 150 ? -6.714 10.024 7.506 1.00 91.44 150 HIS A CA 1
ATOM 1126 C C . HIS A 1 150 ? -7.270 10.168 6.092 1.00 91.44 150 HIS A C 1
ATOM 1128 O O . HIS A 1 150 ? -6.554 9.912 5.126 1.00 91.44 150 HIS A O 1
ATOM 1134 N N . ILE A 1 151 ? -8.528 10.592 5.961 1.00 87.06 151 ILE A N 1
ATOM 1135 C CA . ILE A 1 151 ? -9.238 10.608 4.677 1.00 87.06 151 ILE A CA 1
ATOM 1136 C C . ILE A 1 151 ? -9.963 11.929 4.458 1.00 87.06 151 ILE A C 1
ATOM 1138 O O . ILE A 1 151 ? -10.773 12.356 5.282 1.00 87.06 151 ILE A O 1
ATOM 1142 N N . SER A 1 152 ? -9.755 12.528 3.289 1.00 90.38 152 SER A N 1
ATOM 1143 C CA . SER A 1 152 ? -10.510 13.689 2.816 1.00 90.38 152 SER A CA 1
ATOM 1144 C C . SER A 1 152 ? -11.224 13.374 1.503 1.00 90.38 152 SER A C 1
ATOM 1146 O O . SER A 1 152 ? -10.589 12.893 0.565 1.00 90.38 152 SER A O 1
ATOM 1148 N N . GLN A 1 153 ? -12.521 13.680 1.410 1.00 87.81 153 GLN A N 1
ATOM 1149 C CA . GLN A 1 153 ? -13.315 13.561 0.176 1.00 87.81 153 GLN A CA 1
ATOM 1150 C C . GLN A 1 153 ? -13.267 12.167 -0.463 1.00 87.81 153 GLN A C 1
ATOM 1152 O O . GLN A 1 153 ? -13.104 12.049 -1.677 1.00 87.81 153 GLN A O 1
ATOM 1157 N N . SER A 1 154 ? -13.332 11.106 0.346 1.00 85.56 154 SER A N 1
ATOM 1158 C CA . SER A 1 154 ? -13.200 9.748 -0.182 1.00 85.56 154 SER A CA 1
ATOM 1159 C C . SER A 1 154 ? -13.994 8.689 0.579 1.00 85.56 154 SER A C 1
ATOM 1161 O O . SER A 1 154 ? -14.180 8.832 1.786 1.00 85.56 154 SER A O 1
ATOM 1163 N N . PRO A 1 155 ? -14.417 7.598 -0.082 1.00 84.19 155 PRO A N 1
ATOM 1164 C CA . PRO A 1 155 ? -15.007 6.456 0.601 1.00 84.19 155 PRO A CA 1
ATOM 1165 C C . PRO A 1 155 ? -13.934 5.542 1.221 1.00 84.19 155 PRO A C 1
ATOM 1167 O O . PRO A 1 155 ? -12.858 5.343 0.651 1.00 84.19 155 PRO A O 1
ATOM 1170 N N . LEU A 1 156 ? -14.265 4.947 2.369 1.00 85.69 156 LEU A N 1
ATOM 1171 C CA . LEU A 1 156 ? -13.464 3.958 3.091 1.00 85.69 156 LEU A CA 1
ATOM 1172 C C . LEU A 1 156 ? -14.232 2.647 3.266 1.00 85.69 156 LEU A C 1
ATOM 1174 O O . LEU A 1 156 ? -15.362 2.652 3.749 1.00 85.69 156 LEU A O 1
ATOM 1178 N N . THR A 1 157 ? -13.585 1.527 2.948 1.00 88.50 157 THR A N 1
ATOM 1179 C CA . THR A 1 157 ? -14.019 0.177 3.324 1.00 88.50 157 THR A CA 1
ATOM 1180 C C . THR A 1 157 ? -12.929 -0.519 4.133 1.00 88.50 157 THR A C 1
ATOM 1182 O O . THR A 1 157 ? -11.803 -0.669 3.656 1.00 88.50 157 THR A O 1
ATOM 1185 N N . THR A 1 158 ? -13.257 -0.974 5.343 1.00 84.88 158 THR A N 1
ATOM 1186 C CA . THR A 1 158 ? -12.319 -1.689 6.226 1.00 84.88 158 THR A CA 1
ATOM 1187 C C . THR A 1 158 ? -12.880 -3.019 6.723 1.00 84.88 158 THR A C 1
ATOM 1189 O O . THR A 1 158 ? -14.077 -3.161 6.985 1.00 84.88 158 THR A O 1
ATOM 1192 N N . HIS A 1 159 ? -11.989 -4.001 6.876 1.00 86.06 159 HIS A N 1
ATOM 1193 C CA . HIS A 1 159 ? -12.276 -5.286 7.515 1.00 86.06 159 HIS A CA 1
ATOM 1194 C C . HIS A 1 159 ? -11.170 -5.643 8.520 1.00 86.06 159 HIS A C 1
ATOM 1196 O O . HIS A 1 159 ? -10.049 -5.968 8.105 1.00 86.06 159 HIS A O 1
ATOM 1202 N N . ILE A 1 160 ? -11.474 -5.576 9.825 1.00 77.88 160 ILE A N 1
ATOM 1203 C CA . ILE A 1 160 ? -10.474 -5.617 10.907 1.00 77.88 160 ILE A CA 1
ATOM 1204 C C . ILE A 1 160 ? -10.979 -6.454 12.099 1.00 77.88 160 ILE A C 1
ATOM 1206 O O . ILE A 1 160 ? -11.445 -5.924 13.107 1.00 77.88 160 ILE A O 1
ATOM 1210 N N . PRO A 1 161 ? -10.853 -7.789 12.052 1.00 70.69 161 PRO A N 1
ATOM 1211 C CA . PRO A 1 161 ? -11.488 -8.662 13.037 1.00 70.69 161 PRO A CA 1
ATOM 1212 C C . PRO A 1 161 ? -10.934 -8.520 14.465 1.00 70.69 161 PRO A C 1
ATOM 1214 O O . PRO A 1 161 ? -11.641 -8.837 15.417 1.00 70.69 161 PRO A O 1
ATOM 1217 N N . GLN A 1 162 ? -9.674 -8.103 14.642 1.00 69.44 162 GLN A N 1
ATOM 1218 C CA . GLN A 1 162 ? -8.988 -8.131 15.944 1.00 69.44 162 GLN A CA 1
ATOM 1219 C C . GLN A 1 162 ? -7.908 -7.052 16.056 1.00 69.44 162 GLN A C 1
ATOM 1221 O O . GLN A 1 162 ? -6.733 -7.365 16.277 1.00 69.44 162 GLN A O 1
ATOM 1226 N N . SER A 1 163 ? -8.223 -5.781 15.794 1.00 71.12 163 SER A N 1
ATOM 1227 C CA . SER A 1 163 ? -7.190 -4.740 15.874 1.00 71.12 163 SER A CA 1
ATOM 1228 C C . SER A 1 163 ? -7.712 -3.340 16.188 1.00 71.12 163 SER A C 1
ATOM 1230 O O . SER A 1 163 ? -8.856 -3.046 15.851 1.00 71.12 163 SER A O 1
ATOM 1232 N N . PRO A 1 164 ? -6.887 -2.476 16.813 1.00 80.00 164 PRO A N 1
ATOM 1233 C CA . PRO A 1 164 ? -7.236 -1.074 17.020 1.00 80.00 164 PRO A CA 1
ATOM 1234 C C . PRO A 1 164 ? -7.408 -0.333 15.692 1.00 80.00 164 PRO A C 1
ATOM 1236 O O . PRO A 1 164 ? -6.592 -0.497 14.781 1.00 80.00 164 PRO A O 1
ATOM 1239 N N . LEU A 1 165 ? -8.433 0.514 15.620 1.00 83.50 165 LEU A N 1
ATOM 1240 C CA . LEU A 1 165 ? -8.742 1.351 14.467 1.00 83.50 165 LEU A CA 1
ATOM 1241 C C . LEU A 1 165 ? -8.866 2.814 14.895 1.00 83.50 165 LEU A C 1
ATOM 1243 O O . LEU A 1 165 ? -9.645 3.138 15.788 1.00 83.50 165 LEU A O 1
ATOM 1247 N N . THR A 1 166 ? -8.133 3.696 14.220 1.00 87.88 166 THR A N 1
ATOM 1248 C CA . THR A 1 166 ? -8.254 5.150 14.350 1.00 87.88 166 THR A CA 1
ATOM 1249 C C . THR A 1 166 ? -8.482 5.763 12.975 1.00 87.88 166 THR A C 1
ATOM 1251 O O . THR A 1 166 ? -7.673 5.582 12.061 1.00 87.88 166 THR A O 1
ATOM 1254 N N . ILE A 1 167 ? -9.583 6.502 12.819 1.00 85.38 167 ILE A N 1
ATOM 1255 C CA . ILE A 1 167 ? -9.959 7.132 11.552 1.00 85.38 167 ILE A CA 1
ATOM 1256 C C . ILE A 1 167 ? -10.223 8.626 11.759 1.00 85.38 167 ILE A C 1
ATOM 1258 O O . ILE A 1 167 ? -11.117 9.015 12.505 1.00 85.38 167 ILE A O 1
ATOM 1262 N N . GLY A 1 168 ? -9.478 9.470 11.044 1.00 87.62 168 GLY A N 1
ATOM 1263 C CA . GLY A 1 168 ? -9.770 10.894 10.894 1.00 87.62 168 GLY A CA 1
ATOM 1264 C C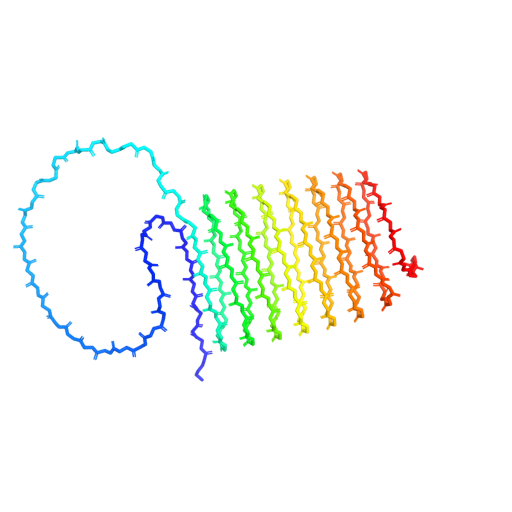 . GLY A 1 168 ? -10.378 11.174 9.523 1.00 87.62 168 GLY A C 1
ATOM 1265 O O . GLY A 1 168 ? -9.715 10.978 8.507 1.00 87.62 168 GLY A O 1
ATOM 1266 N N . MET A 1 169 ? -11.620 11.657 9.470 1.00 84.88 169 MET A N 1
ATOM 1267 C CA . MET A 1 169 ? -12.339 11.888 8.211 1.00 84.88 169 MET A CA 1
ATOM 1268 C C . MET A 1 169 ? -12.831 13.325 8.057 1.00 84.88 169 MET A C 1
ATOM 1270 O O . MET A 1 169 ? -13.323 13.933 9.004 1.00 84.88 169 MET A O 1
ATOM 1274 N N . LYS A 1 170 ? -12.754 13.846 6.827 1.00 85.81 170 LYS A N 1
ATOM 1275 C CA . LYS A 1 170 ? -13.371 15.112 6.417 1.00 85.81 170 LYS A CA 1
ATOM 1276 C C . LYS A 1 170 ? -14.107 14.934 5.092 1.00 85.81 170 LYS A C 1
ATOM 1278 O O . LYS A 1 170 ? -13.482 14.611 4.086 1.00 85.81 170 LYS A O 1
ATOM 1283 N N . ASN A 1 171 ? -15.413 15.204 5.079 1.00 83.31 171 ASN A N 1
ATOM 1284 C CA . ASN A 1 171 ? -16.269 15.102 3.887 1.00 83.31 171 ASN A CA 1
ATOM 1285 C C . ASN A 1 171 ? -16.183 13.716 3.209 1.00 83.31 171 ASN A C 1
ATOM 1287 O O . ASN A 1 171 ? -16.076 13.633 1.990 1.00 83.31 171 ASN A O 1
ATOM 1291 N N . SER A 1 172 ? -16.162 12.649 4.007 1.00 83.00 172 SER A N 1
ATOM 1292 C CA . SER A 1 172 ? -15.868 11.275 3.581 1.00 83.00 172 SER A CA 1
ATOM 1293 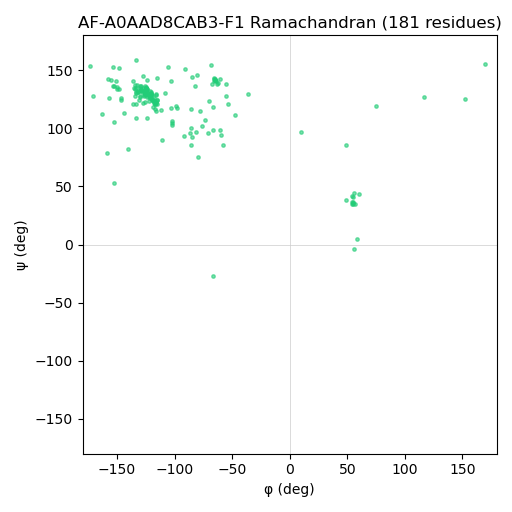C C . SER A 1 172 ? -16.896 10.303 4.167 1.00 83.00 172 SER A C 1
ATOM 1295 O O . SER A 1 172 ? -17.490 10.597 5.204 1.00 83.00 172 SER A O 1
ATOM 1297 N N . GLU A 1 173 ? -17.051 9.130 3.554 1.00 79.62 173 GLU A N 1
ATOM 1298 C CA . GLU A 1 173 ? -17.955 8.060 4.009 1.00 79.62 173 GLU A CA 1
ATOM 1299 C C . GLU A 1 173 ? -17.157 6.816 4.430 1.00 79.62 173 GLU A C 1
ATOM 1301 O O . GLU A 1 173 ? -16.131 6.509 3.825 1.00 79.62 173 GLU A O 1
ATOM 1306 N N . CYS A 1 174 ? -17.600 6.104 5.472 1.00 76.19 174 CYS A N 1
ATOM 1307 C CA . CYS A 1 174 ? -16.915 4.920 6.002 1.00 76.19 174 CYS A CA 1
ATOM 1308 C C . CYS A 1 174 ? -17.882 3.751 6.161 1.00 76.19 174 CYS A C 1
ATOM 1310 O O . CYS A 1 174 ? -18.916 3.877 6.813 1.00 76.19 174 CYS A O 1
ATOM 1312 N N . THR A 1 175 ? -17.507 2.605 5.597 1.00 76.88 175 THR A N 1
ATOM 1313 C CA . THR A 1 175 ? -18.177 1.319 5.788 1.00 76.88 175 THR A CA 1
ATOM 1314 C C . THR A 1 175 ? -17.214 0.352 6.467 1.00 76.88 175 THR A C 1
ATOM 1316 O O . THR A 1 175 ? -16.193 -0.027 5.893 1.00 76.88 175 THR A O 1
ATOM 1319 N N . GLU A 1 176 ? -17.555 -0.084 7.676 1.00 68.06 176 GLU A N 1
ATOM 1320 C CA . GLU A 1 176 ? -16.777 -1.075 8.421 1.00 68.06 176 GLU A CA 1
ATOM 1321 C C . GLU A 1 176 ? -17.521 -2.414 8.467 1.00 68.06 176 GLU A C 1
ATOM 1323 O O . GLU A 1 176 ? -18.698 -2.485 8.825 1.00 68.06 176 GLU A O 1
ATOM 1328 N N . LYS A 1 177 ? -16.818 -3.498 8.126 1.00 61.62 177 LYS A N 1
ATOM 1329 C CA . LYS A 1 177 ? -17.262 -4.870 8.384 1.00 61.62 177 LYS A CA 1
ATOM 1330 C C . LYS A 1 177 ? -16.351 -5.472 9.457 1.00 61.62 177 LYS A C 1
ATOM 1332 O O . LYS A 1 177 ? -15.355 -6.109 9.137 1.00 61.62 177 LYS A O 1
ATOM 1337 N N . VAL A 1 178 ? -16.764 -5.286 10.716 1.00 51.56 178 VAL A N 1
ATOM 1338 C CA . VAL A 1 178 ? -16.198 -5.841 11.966 1.00 51.56 178 VAL A CA 1
ATOM 1339 C C . VAL A 1 178 ? -14.878 -5.193 12.436 1.00 51.56 178 VAL A C 1
ATOM 1341 O O . VAL A 1 178 ? -13.868 -5.306 11.744 1.00 51.56 178 VAL A O 1
ATOM 1344 N N . GLY A 1 179 ? -14.918 -4.597 13.645 1.00 49.47 179 GLY A N 1
ATOM 1345 C CA . GLY A 1 179 ? -13.805 -4.043 14.440 1.00 49.47 179 GLY A CA 1
ATOM 1346 C C . GLY A 1 179 ? -14.297 -3.215 15.654 1.00 49.47 179 GLY A C 1
ATOM 1347 O O . GLY A 1 179 ? -15.443 -2.770 15.683 1.00 49.47 179 GLY A O 1
ATOM 1348 N N . TYR A 1 180 ? -13.482 -3.081 16.714 1.00 48.75 180 TYR A N 1
ATOM 1349 C CA . TYR A 1 180 ? -13.794 -2.287 17.923 1.00 48.75 180 TYR A CA 1
ATOM 1350 C C . TYR A 1 180 ? -13.396 -0.816 17.700 1.00 48.75 180 TYR A C 1
ATOM 1352 O O . TYR A 1 180 ? -12.211 -0.511 17.562 1.00 48.75 180 TYR A O 1
ATOM 1360 N N . PHE A 1 181 ? -14.373 0.094 17.712 1.00 42.69 181 PHE A N 1
ATOM 1361 C CA . PHE A 1 181 ? -14.152 1.543 17.629 1.00 42.69 181 PHE A CA 1
ATOM 1362 C C . PHE A 1 181 ? -13.520 2.073 18.928 1.00 42.69 181 PHE A C 1
ATOM 1364 O O . PHE A 1 181 ? -14.104 1.924 20.003 1.00 42.69 181 PHE A O 1
ATOM 1371 N N . ILE A 1 182 ? -12.359 2.730 18.838 1.00 44.22 182 ILE A N 1
ATOM 1372 C CA . ILE A 1 182 ? -11.839 3.600 19.904 1.00 44.22 182 ILE A CA 1
ATOM 1373 C C . ILE A 1 182 ? -11.879 5.033 19.364 1.00 44.22 182 ILE A C 1
ATOM 1375 O O . ILE A 1 182 ? -11.239 5.327 18.355 1.00 44.22 182 ILE A O 1
ATOM 1379 N N . MET A 1 183 ? -12.699 5.871 20.007 1.00 38.25 183 MET A N 1
ATOM 1380 C CA . MET A 1 183 ? -12.831 7.313 19.751 1.00 38.25 183 MET A CA 1
ATOM 1381 C C . MET A 1 183 ? -11.681 8.089 20.389 1.00 38.25 183 MET A C 1
ATOM 1383 O O . MET A 1 183 ? -11.318 7.739 21.536 1.00 38.25 183 MET A O 1
#

Radius of gyration: 20.31 Å; Cα contacts (8 Å, |Δi|>4): 456; chains: 1; bounding box: 55×25×61 Å

Foldseek 3Di:
DDDPADEAEDDDDDDPPPPDDDDDDDDDDDDDDDDDPPPDDDDDQEEEEEEDEPEEYEYEDECHEYEYEYECYEYEYEYECYEYEYEYECYEYEYEYENYEYEYEYENYEYEYEYECYEYEYEYENYEYEYEYENYEYEYEYEPYEYHYEYENYEYEYEYADYHYHYHYDNYYYDYDHDDDDD

pLDDT: mean 72.54, std 23.34, range [25.73, 97.31]

Mean predicted aligned error: 12.4 Å

Sequence (183 aa):
MFACISQVSSYLAESTLSVSQDPDVIGADKGEHTITEHWLPEEALSPLTTHVSQSPLTTHVSQSPLTTHISQSPLTTHIFQSPLTTHISQSPLTTHVSQSPLTTHVSQSPLTTHVSQSPLTTHVSQSPLTTHVSQSPLTTHVSQSPLTTHISQSPLTTHIPQSPLTIGMKNSECTEKVGYFIM

Secondary structure (DSSP, 8-state):
-----EEEEESS-----------------------------S---PPEEEEEESS-EEEEEESS-EEEEEESS-EEEEEESS-EEEEEESS-EEEEEESS-EEEEEESS-EEEEEESS-EEEEEESS-EEEEEESS-EEEEEESS-EEEEEES-EEEEE-TTS-EEEEEES-EEEESS--B--